Protein AF-A0AAU8PUR0-F1 (afdb_monomer)

Sequence (287 aa):
MAISIKVADEVWIGCALLHYENPHCEDFATEEIVGRVARENIFGTLRPGVRVHVNQHCVANRPANPGNYRMLYETRLGYRRLWRLGDDFHPSREYGKICPEASDIPVKYHFLLEWYRKWATDTGSSSISRGVCLRENIMTLSRHRAAPVEDESGVTEACASELSTVSEAREFEVHARRRMSEFFGVELNPGTYSNIPKKFDMVSPDRSIIGDAKYYTLVRGTQIPPAKFSIISEHVWLLEKTDSKIKFLVFGNDRRVPEEWLARYGHLVTNVQFFFLDPQNGVLKLK

Solvent-accessible surface area (backbone atoms only — not comparable to full-atom values): 17175 Å² total; per-residue (Å²): 130,88,78,79,64,51,61,65,46,46,50,44,50,18,38,49,50,52,41,71,77,35,77,86,53,81,61,39,44,54,66,57,34,48,53,39,33,43,72,65,32,82,83,73,54,75,56,84,63,43,58,54,28,70,72,35,19,24,18,19,65,42,71,46,61,89,41,29,27,28,30,24,29,67,83,50,94,66,27,35,27,66,45,41,76,85,63,75,56,28,77,73,28,81,85,29,57,52,71,75,55,71,86,51,47,63,75,92,55,48,56,54,58,63,49,44,60,52,61,32,66,62,67,76,91,71,90,83,84,88,84,86,88,82,88,85,86,88,87,86,77,86,91,84,86,90,88,84,92,90,84,90,86,91,87,88,79,73,78,69,64,63,62,50,57,57,53,51,39,55,52,44,42,57,50,46,32,50,54,50,15,63,72,70,73,44,72,41,38,70,37,73,48,100,92,46,104,51,76,35,57,23,25,29,94,84,46,43,36,37,30,42,65,45,70,43,66,46,46,96,78,76,37,82,42,67,68,61,54,53,50,51,53,51,50,51,54,56,51,68,74,49,90,40,80,40,27,37,41,37,34,31,92,33,70,63,56,64,52,55,50,40,74,75,48,44,88,76,59,85,71,63,33,34,33,36,54,39,96,86,77,40,82,42,80,76,85

Secondary structure (DSSP, 8-state):
------HHHHHHHHHHHHHHH-TT---EEHHHHHHHHHHH-TTSS--THHHHIIIIITBTTS--SS----SEEEEETTEEEE--TT----GGGTT---S--GGGS-GGGHHHHHHHHHHHH---S-------------------------------STHHHHHHHHHHHHHHHHHHHHHHHHHHTS--EEEEETTEEEEEEEE-TTSSEEEEEEEE--BTTTB--HHHHHHHHHHHHHHHTS--SEEEEEEEE-THHHHHHHHHHTTT-SSEEEEEEETTTEEEE--

Nearest PDB structures (foldseek):
  2yc3-assembly1_A-2  TM=4.729E-01  e=4.793E-01  Arabidopsis thaliana
  4nal-assembly1_A-2  TM=4.456E-01  e=4.229E-01  Arabidopsis thaliana
  2yc5-assembly1_A-2  TM=4.441E-01  e=8.421E-01  Arabidopsis thaliana
  5ejg-assembly1_B  TM=3.504E-01  e=3.555E+00  Listeria monocytogenes
  8ahw-assembly1_A  TM=4.023E-01  e=4.029E+00  Mycobacterium tuberculosis H37Rv

Radius of gyration: 22.47 Å; Cα contacts (8 Å, |Δi|>4): 418; chains: 1; bounding box: 62×38×51 Å

Structure (mmCIF, N/CA/C/O backbone):
data_AF-A0AAU8PUR0-F1
#
_entry.id   AF-A0AAU8PUR0-F1
#
loop_
_atom_site.group_PDB
_atom_site.id
_atom_site.type_symbol
_atom_site.label_atom_id
_atom_site.label_alt_id
_atom_site.label_comp_id
_atom_site.label_asym_id
_atom_site.label_entity_id
_atom_site.label_seq_id
_atom_site.pdbx_PDB_ins_code
_atom_site.Cartn_x
_atom_site.Cartn_y
_atom_site.Cartn_z
_atom_site.occupancy
_atom_site.B_iso_or_equiv
_atom_site.auth_seq_id
_atom_site.auth_comp_id
_atom_site.auth_asym_id
_atom_site.auth_atom_id
_atom_site.pdbx_PDB_model_num
ATOM 1 N N . MET A 1 1 ? 13.180 -19.626 -16.422 1.00 39.94 1 MET A N 1
ATOM 2 C CA . MET A 1 1 ? 12.039 -18.829 -15.921 1.00 39.94 1 MET A CA 1
ATOM 3 C C . MET A 1 1 ? 12.392 -17.363 -16.087 1.00 39.94 1 MET A C 1
ATOM 5 O O . MET A 1 1 ? 13.511 -17.004 -15.744 1.00 39.94 1 MET A O 1
ATOM 9 N N . ALA A 1 2 ? 11.508 -16.543 -16.657 1.00 50.59 2 ALA A N 1
ATOM 10 C CA . ALA A 1 2 ? 11.743 -15.103 -16.741 1.00 50.59 2 ALA A CA 1
ATOM 11 C C . ALA A 1 2 ? 11.631 -14.500 -15.331 1.00 50.59 2 ALA A C 1
ATOM 13 O O . ALA A 1 2 ? 10.602 -14.659 -14.676 1.00 50.59 2 ALA A O 1
ATOM 14 N N . ILE A 1 3 ? 12.702 -13.875 -14.839 1.00 63.91 3 ILE A N 1
ATOM 15 C CA . ILE A 1 3 ? 12.707 -13.190 -13.540 1.00 63.91 3 ILE A CA 1
ATOM 16 C C . ILE A 1 3 ? 11.847 -11.929 -13.682 1.00 63.91 3 ILE A C 1
ATOM 18 O O . ILE A 1 3 ? 12.129 -11.080 -14.524 1.00 63.91 3 ILE A O 1
ATOM 22 N N . SER A 1 4 ? 10.793 -11.808 -12.874 1.00 84.38 4 SER A N 1
ATOM 23 C CA . SER A 1 4 ? 9.943 -10.614 -12.837 1.00 84.38 4 SER A CA 1
ATOM 24 C C . SER A 1 4 ? 10.497 -9.612 -11.824 1.00 84.38 4 SER A C 1
ATOM 26 O O . SER A 1 4 ? 10.183 -9.696 -10.638 1.00 84.38 4 SER A O 1
ATOM 28 N N . ILE A 1 5 ? 11.293 -8.649 -12.290 1.00 91.88 5 ILE A N 1
ATOM 29 C CA . ILE A 1 5 ? 11.884 -7.615 -11.430 1.00 91.88 5 ILE A CA 1
ATOM 30 C C . ILE A 1 5 ? 10.847 -6.569 -10.965 1.00 91.88 5 ILE A C 1
ATOM 32 O O . ILE A 1 5 ? 9.946 -6.157 -11.712 1.00 91.88 5 ILE A O 1
ATOM 36 N N . LYS A 1 6 ? 10.959 -6.125 -9.706 1.00 94.62 6 LYS A N 1
ATOM 37 C CA . LYS A 1 6 ? 10.135 -5.041 -9.141 1.00 94.62 6 LYS A CA 1
ATOM 38 C C . LYS A 1 6 ? 10.759 -3.681 -9.456 1.00 94.62 6 LYS A C 1
ATOM 40 O O . LYS A 1 6 ? 11.974 -3.538 -9.430 1.00 94.62 6 LYS A O 1
ATOM 45 N N . VAL A 1 7 ? 9.922 -2.653 -9.608 1.00 96.25 7 VAL A N 1
ATOM 46 C CA . VAL A 1 7 ? 10.374 -1.268 -9.859 1.00 96.25 7 VAL A CA 1
ATOM 47 C C . VAL A 1 7 ? 11.336 -0.770 -8.775 1.00 96.25 7 VAL A C 1
ATOM 49 O O . VAL A 1 7 ? 12.339 -0.137 -9.080 1.00 96.25 7 VAL A O 1
ATOM 52 N N . ALA A 1 8 ? 11.055 -1.080 -7.506 1.00 97.19 8 ALA A N 1
ATOM 53 C CA . ALA A 1 8 ? 11.924 -0.716 -6.390 1.00 97.19 8 ALA A CA 1
ATOM 54 C C . ALA A 1 8 ? 13.325 -1.340 -6.513 1.00 97.19 8 ALA A C 1
ATOM 56 O O . ALA A 1 8 ? 14.318 -0.677 -6.228 1.00 97.19 8 ALA A O 1
ATOM 57 N N . ASP A 1 9 ? 13.404 -2.588 -6.988 1.00 97.81 9 ASP A N 1
ATOM 58 C CA . ASP A 1 9 ? 14.674 -3.285 -7.180 1.00 97.81 9 ASP A CA 1
ATOM 59 C C . ASP A 1 9 ? 15.439 -2.708 -8.385 1.00 97.81 9 ASP A C 1
ATOM 61 O O . ASP A 1 9 ? 16.652 -2.538 -8.305 1.00 97.81 9 ASP A O 1
ATOM 65 N N . GLU A 1 10 ? 14.740 -2.309 -9.457 1.00 97.44 10 GLU A N 1
ATOM 66 C CA . GLU A 1 10 ? 15.332 -1.561 -10.581 1.00 97.44 10 GLU A CA 1
ATOM 67 C C . GLU A 1 10 ? 15.933 -0.228 -10.111 1.00 97.44 10 GLU A C 1
ATOM 69 O O . GLU A 1 10 ? 17.084 0.078 -10.420 1.00 97.44 10 GLU A O 1
ATOM 74 N N . VAL A 1 11 ? 15.184 0.541 -9.313 1.00 98.38 11 VAL A N 1
ATOM 75 C CA . VAL A 1 11 ? 15.637 1.820 -8.740 1.00 98.38 11 VAL A CA 1
ATOM 76 C C . VAL A 1 11 ? 16.845 1.639 -7.834 1.00 98.38 11 VAL A C 1
ATOM 78 O O . VAL A 1 11 ? 17.805 2.407 -7.927 1.00 98.38 11 VAL A O 1
ATOM 81 N N . TRP A 1 12 ? 16.819 0.616 -6.981 1.00 98.62 12 TRP A N 1
ATOM 82 C CA . TRP A 1 12 ? 17.955 0.294 -6.132 1.00 98.62 12 TRP A CA 1
ATOM 83 C C . TRP A 1 12 ? 19.186 -0.060 -6.972 1.00 98.62 12 TRP A C 1
ATOM 85 O O . TRP A 1 12 ? 20.254 0.487 -6.712 1.00 98.62 12 TRP A O 1
ATOM 95 N N . ILE A 1 13 ? 19.044 -0.890 -8.016 1.00 98.56 13 ILE A N 1
ATOM 96 C CA . ILE A 1 13 ? 20.152 -1.237 -8.924 1.00 98.56 13 ILE A CA 1
ATOM 97 C C . ILE A 1 13 ? 20.698 0.018 -9.607 1.00 98.56 13 ILE A C 1
ATOM 99 O O . ILE A 1 13 ? 21.913 0.206 -9.652 1.00 98.56 13 ILE A O 1
ATOM 103 N N . GLY A 1 14 ? 19.821 0.898 -10.095 1.00 98.12 14 GLY A N 1
ATOM 104 C CA . GLY A 1 14 ? 20.226 2.141 -10.747 1.00 98.12 14 GLY A CA 1
ATOM 105 C C . GLY A 1 14 ? 21.058 3.038 -9.830 1.00 98.12 14 GLY A C 1
ATOM 106 O O . GLY A 1 14 ? 22.144 3.471 -10.208 1.00 98.12 14 GLY A O 1
ATOM 107 N N . CYS A 1 15 ? 20.599 3.265 -8.598 1.00 98.50 15 CYS A N 1
ATOM 108 C CA . CYS A 1 15 ? 21.344 4.067 -7.625 1.00 98.50 15 CYS A CA 1
ATOM 109 C C . CYS A 1 15 ? 22.632 3.367 -7.147 1.00 98.50 15 CYS A C 1
ATOM 111 O O . CYS A 1 15 ? 23.668 4.015 -6.991 1.00 98.50 15 CYS A O 1
ATOM 113 N N . ALA A 1 16 ? 22.604 2.041 -6.980 1.00 98.25 16 ALA A N 1
ATOM 114 C CA . ALA A 1 16 ? 23.779 1.251 -6.621 1.00 98.25 16 ALA A CA 1
ATOM 115 C C . ALA A 1 16 ? 24.885 1.342 -7.672 1.00 98.25 16 ALA A C 1
ATOM 117 O O . ALA A 1 16 ? 26.045 1.532 -7.318 1.00 98.25 16 ALA A O 1
ATOM 118 N N . LEU A 1 17 ? 24.536 1.263 -8.956 1.00 98.12 17 LEU A N 1
ATOM 119 C CA . LEU A 1 17 ? 25.499 1.398 -10.048 1.00 98.12 17 LEU A CA 1
ATOM 120 C C . LEU A 1 17 ? 26.125 2.791 -10.091 1.00 98.12 17 LEU A C 1
ATOM 122 O O . LEU A 1 17 ? 27.332 2.894 -10.288 1.00 98.12 17 LEU A O 1
ATOM 126 N N . LEU A 1 18 ? 25.343 3.846 -9.843 1.00 97.75 18 LEU A N 1
ATOM 127 C CA . LEU A 1 18 ? 25.875 5.209 -9.781 1.00 97.75 18 LEU A CA 1
ATOM 128 C C . LEU A 1 18 ? 26.937 5.355 -8.687 1.00 97.75 18 LEU A C 1
ATOM 130 O O . LEU A 1 18 ? 28.025 5.851 -8.967 1.00 97.75 18 LEU A O 1
ATOM 134 N N . HIS A 1 19 ? 26.674 4.864 -7.473 1.00 97.19 19 HIS A N 1
ATOM 135 C CA . HIS A 1 19 ? 27.681 4.864 -6.406 1.00 97.19 19 HIS A CA 1
ATOM 136 C C . HIS A 1 19 ? 28.867 3.941 -6.702 1.00 97.19 19 HIS A C 1
ATOM 138 O O . HIS A 1 19 ? 29.999 4.277 -6.363 1.00 97.19 19 HIS A O 1
ATOM 144 N N . TYR A 1 20 ? 28.621 2.779 -7.310 1.00 94.69 20 TYR A N 1
ATOM 145 C CA . TYR A 1 20 ? 29.674 1.829 -7.663 1.00 94.69 20 TYR A CA 1
ATOM 146 C C . TYR A 1 20 ? 30.665 2.428 -8.671 1.00 94.69 20 TYR A C 1
ATOM 148 O O . TYR A 1 20 ? 31.873 2.238 -8.542 1.00 94.69 20 TYR A O 1
ATOM 156 N N . GLU A 1 21 ? 30.159 3.162 -9.660 1.00 94.50 21 GLU A N 1
ATOM 157 C CA . GLU A 1 21 ? 30.956 3.807 -10.708 1.00 94.50 21 GLU A CA 1
ATOM 158 C C . GLU A 1 21 ? 31.576 5.134 -10.247 1.00 94.50 21 GLU A C 1
ATOM 160 O O . GLU A 1 21 ? 32.636 5.515 -10.739 1.00 94.50 21 GLU A O 1
ATOM 165 N N . ASN A 1 22 ? 30.953 5.811 -9.277 1.00 93.94 22 ASN A N 1
ATOM 166 C CA . ASN A 1 22 ? 31.370 7.119 -8.775 1.00 93.94 22 ASN A CA 1
ATOM 167 C C . ASN A 1 22 ? 31.548 7.078 -7.244 1.00 93.94 22 ASN A C 1
ATOM 169 O O . ASN A 1 22 ? 30.743 7.653 -6.508 1.00 93.94 22 ASN A O 1
ATOM 173 N N . PRO A 1 23 ? 32.603 6.418 -6.728 1.00 91.06 23 PRO A N 1
ATOM 174 C CA . PRO A 1 23 ? 32.756 6.155 -5.293 1.00 91.06 23 PRO A CA 1
ATOM 175 C C . PRO A 1 23 ? 32.944 7.417 -4.436 1.00 91.06 23 PRO A C 1
ATOM 177 O O . PRO A 1 23 ? 32.725 7.367 -3.228 1.00 91.06 23 PRO A O 1
ATOM 180 N N . HIS A 1 24 ? 33.341 8.540 -5.042 1.00 88.75 24 HIS A N 1
ATOM 181 C CA . HIS A 1 24 ? 33.509 9.830 -4.364 1.00 88.75 24 HIS A CA 1
ATOM 182 C C . HIS A 1 24 ? 32.240 10.694 -4.364 1.00 88.75 24 HIS A C 1
ATOM 184 O O . HIS A 1 24 ? 32.196 11.699 -3.660 1.00 88.75 24 HIS A O 1
ATOM 190 N N . CYS A 1 25 ? 31.220 10.332 -5.146 1.00 91.62 25 CYS A N 1
ATOM 191 C CA . CYS A 1 25 ? 29.956 11.059 -5.171 1.00 91.62 25 CYS A CA 1
ATOM 192 C C . CYS A 1 25 ? 29.085 10.637 -3.984 1.00 91.62 25 CYS A C 1
ATOM 194 O O . CYS A 1 25 ? 28.789 9.454 -3.788 1.00 91.62 25 CYS A O 1
ATOM 196 N N . GLU A 1 26 ? 28.669 11.622 -3.189 1.00 93.62 26 GLU A N 1
ATOM 197 C CA . GLU A 1 26 ? 27.855 11.395 -1.993 1.00 93.62 26 GLU A CA 1
ATOM 198 C C . GLU A 1 26 ? 26.385 11.136 -2.316 1.00 93.62 26 GLU A C 1
ATOM 200 O O . GLU A 1 26 ? 25.754 10.320 -1.646 1.00 93.62 26 GLU A O 1
ATOM 205 N N . ASP A 1 27 ? 25.848 11.818 -3.328 1.00 97.75 27 ASP A N 1
ATOM 206 C CA . ASP A 1 27 ? 24.465 11.732 -3.783 1.00 97.75 27 ASP A CA 1
ATOM 207 C C . ASP A 1 27 ? 24.347 11.970 -5.293 1.00 97.75 27 ASP A C 1
ATOM 209 O O . ASP A 1 27 ? 25.302 12.378 -5.953 1.00 97.75 27 ASP A O 1
ATOM 213 N N . PHE A 1 28 ? 23.166 11.677 -5.835 1.00 98.25 28 PHE A N 1
ATOM 214 C CA . PHE A 1 28 ? 22.833 11.848 -7.245 1.00 98.25 28 PHE A CA 1
ATOM 215 C C . PHE A 1 28 ? 21.470 12.510 -7.388 1.00 98.25 28 PHE A C 1
ATOM 217 O O . PHE A 1 28 ? 20.554 12.265 -6.594 1.00 98.25 28 PHE A O 1
ATOM 224 N N . ALA A 1 29 ? 21.310 13.330 -8.418 1.00 98.25 29 ALA A N 1
ATOM 225 C CA . ALA A 1 29 ? 20.029 13.918 -8.754 1.00 98.25 29 ALA A CA 1
ATOM 226 C C . ALA A 1 29 ? 19.018 12.832 -9.153 1.00 98.25 29 ALA A C 1
ATOM 228 O O . ALA A 1 29 ? 19.354 11.770 -9.682 1.00 98.25 29 ALA A O 1
ATOM 229 N N . THR A 1 30 ? 17.737 13.127 -8.948 1.00 97.69 30 THR A N 1
ATOM 230 C CA . THR A 1 30 ? 16.624 12.242 -9.328 1.00 97.69 30 THR A CA 1
ATOM 231 C C . THR A 1 30 ? 16.711 11.817 -10.796 1.00 97.69 30 THR A C 1
ATOM 233 O O . THR A 1 30 ? 16.521 10.640 -11.100 1.00 97.69 30 THR A O 1
ATOM 236 N N . GLU A 1 31 ? 17.044 12.746 -11.695 1.00 95.81 31 GLU A N 1
ATOM 237 C CA . GLU A 1 31 ? 17.196 12.455 -13.126 1.00 95.81 31 GLU A CA 1
ATOM 238 C C . GLU A 1 31 ? 18.351 11.502 -13.421 1.00 95.81 31 GLU A C 1
ATOM 240 O O . GLU A 1 31 ? 18.229 10.660 -14.303 1.00 95.81 31 GLU A O 1
ATOM 245 N N . GLU A 1 32 ? 19.449 11.574 -12.666 1.00 98.06 32 GLU A N 1
ATOM 246 C CA . GLU A 1 32 ? 20.586 10.670 -12.847 1.00 98.06 32 GLU A CA 1
ATOM 247 C C . GLU A 1 32 ? 20.198 9.239 -12.475 1.00 98.06 32 GLU A C 1
ATOM 249 O O . GLU A 1 32 ? 20.502 8.298 -13.212 1.00 98.06 32 GLU A O 1
ATOM 254 N N . ILE A 1 33 ? 19.460 9.071 -11.372 1.00 98.38 33 ILE A N 1
ATOM 255 C CA . ILE A 1 33 ? 18.967 7.759 -10.936 1.00 98.38 33 ILE A CA 1
ATOM 256 C C . ILE A 1 33 ? 17.959 7.210 -11.952 1.00 98.38 33 ILE A C 1
ATOM 258 O O . ILE A 1 33 ? 18.096 6.066 -12.387 1.00 98.38 33 ILE A O 1
ATOM 262 N N . VAL A 1 34 ? 16.974 8.011 -12.375 1.00 97.62 34 VAL A N 1
ATOM 263 C CA . VAL A 1 34 ? 15.977 7.602 -13.385 1.00 97.62 34 VAL A CA 1
ATOM 264 C C . VAL A 1 34 ? 16.654 7.264 -14.716 1.00 97.62 34 VAL A C 1
ATOM 266 O O . VAL A 1 34 ? 16.370 6.216 -15.297 1.00 97.62 34 VAL A O 1
ATOM 269 N N . GLY A 1 35 ? 17.580 8.107 -15.174 1.00 95.94 35 GLY A N 1
ATOM 270 C CA . GLY A 1 35 ? 18.349 7.895 -16.397 1.00 95.94 35 GLY A CA 1
ATOM 271 C C . GLY A 1 35 ? 19.220 6.645 -16.322 1.00 95.94 35 GLY A C 1
ATOM 272 O O . GLY A 1 35 ? 19.323 5.906 -17.303 1.00 95.94 35 GLY A O 1
ATOM 273 N N . ARG A 1 36 ? 19.786 6.330 -15.148 1.00 97.56 36 ARG A N 1
ATOM 274 C CA . ARG A 1 36 ? 20.514 5.072 -14.968 1.00 97.56 36 ARG A CA 1
ATOM 275 C C . ARG A 1 36 ? 19.593 3.859 -15.057 1.00 97.56 36 ARG A C 1
ATOM 277 O O . ARG A 1 36 ? 19.949 2.903 -15.739 1.00 97.56 36 ARG A O 1
ATOM 284 N N . VAL A 1 37 ? 18.420 3.894 -14.422 1.00 97.44 37 VAL A N 1
ATOM 285 C CA . VAL A 1 37 ? 17.426 2.809 -14.528 1.00 97.44 37 VAL A CA 1
ATOM 286 C C . VAL A 1 37 ? 16.999 2.596 -15.983 1.00 97.44 37 VAL A C 1
ATOM 288 O O . VAL A 1 37 ? 16.958 1.457 -16.444 1.00 97.44 37 VAL A O 1
ATOM 291 N N . ALA A 1 38 ? 16.738 3.683 -16.716 1.00 95.38 38 ALA A N 1
ATOM 292 C CA . ALA A 1 38 ? 16.386 3.632 -18.134 1.00 95.38 38 ALA A CA 1
ATOM 293 C C . ALA A 1 38 ? 17.484 2.963 -18.972 1.00 95.38 38 ALA A C 1
ATOM 295 O O . ALA A 1 38 ? 17.190 2.073 -19.763 1.00 95.38 38 ALA A O 1
ATOM 296 N N . ARG A 1 39 ? 18.750 3.334 -18.743 1.00 93.88 39 ARG A N 1
ATOM 297 C CA . ARG A 1 39 ? 19.912 2.765 -19.441 1.00 93.88 39 ARG A CA 1
ATOM 298 C C . ARG A 1 39 ? 20.104 1.275 -19.169 1.00 93.88 39 ARG A C 1
ATOM 300 O O . ARG A 1 39 ? 20.463 0.535 -20.077 1.00 93.88 39 ARG A O 1
ATOM 307 N N . GLU A 1 40 ? 19.890 0.830 -17.931 1.00 95.06 40 GLU A N 1
ATOM 308 C CA . GLU A 1 40 ? 19.988 -0.598 -17.597 1.00 95.06 40 GLU A CA 1
ATOM 309 C C . GLU A 1 40 ? 18.875 -1.428 -18.238 1.00 95.06 40 GLU A C 1
ATOM 311 O O . GLU A 1 40 ? 19.060 -2.624 -18.473 1.00 95.06 40 GLU A O 1
ATOM 316 N N . ASN A 1 41 ? 17.729 -0.789 -18.493 1.00 94.00 41 ASN A N 1
ATOM 317 C CA . ASN A 1 41 ? 16.576 -1.332 -19.197 1.00 94.00 41 ASN A CA 1
ATOM 318 C C . ASN A 1 41 ? 16.210 -2.768 -18.779 1.00 94.00 41 ASN A C 1
ATOM 320 O O . ASN A 1 41 ? 15.909 -3.625 -19.609 1.00 94.00 41 ASN A O 1
ATOM 324 N N . ILE A 1 42 ? 16.271 -3.058 -17.475 1.00 91.81 42 ILE A N 1
ATOM 325 C CA . ILE A 1 42 ? 16.192 -4.435 -16.962 1.00 91.81 42 ILE A CA 1
ATOM 326 C C . ILE A 1 42 ? 14.826 -5.054 -17.266 1.00 91.81 42 ILE A C 1
ATOM 328 O O . ILE A 1 42 ? 14.736 -6.226 -17.625 1.00 91.81 42 ILE A O 1
ATOM 332 N N . PHE A 1 43 ? 13.765 -4.257 -17.138 1.00 91.56 43 PHE A N 1
ATOM 333 C CA . PHE A 1 43 ? 12.404 -4.657 -17.482 1.00 91.56 43 PHE A CA 1
ATOM 334 C C . PHE A 1 43 ? 12.112 -4.614 -18.997 1.00 91.56 43 PHE A C 1
ATOM 336 O O . PHE A 1 43 ? 11.052 -5.060 -19.429 1.00 91.56 43 PHE A O 1
ATOM 343 N N . GLY A 1 44 ? 13.028 -4.090 -19.816 1.00 90.69 44 GLY A N 1
ATOM 344 C CA . GLY A 1 44 ? 12.866 -3.931 -21.266 1.00 90.69 44 GLY A CA 1
ATOM 345 C C . GLY A 1 44 ? 12.202 -2.619 -21.703 1.00 90.69 44 GLY A C 1
ATOM 346 O O . GLY A 1 44 ? 12.235 -2.292 -22.886 1.00 90.69 44 GLY A O 1
ATOM 347 N N . THR A 1 45 ? 11.653 -1.842 -20.766 1.00 91.75 45 THR A N 1
ATOM 348 C CA . THR A 1 45 ? 11.263 -0.440 -20.973 1.00 91.75 45 THR A CA 1
ATOM 349 C C . THR A 1 45 ? 11.377 0.338 -19.665 1.00 91.75 45 THR A C 1
ATOM 351 O O . THR A 1 45 ? 11.198 -0.233 -18.584 1.00 91.75 45 THR A O 1
ATOM 354 N N . LEU A 1 46 ? 11.574 1.658 -19.741 1.00 93.00 46 LEU A N 1
ATOM 355 C CA . LEU A 1 46 ? 11.439 2.521 -18.570 1.00 93.00 46 LEU A CA 1
ATOM 356 C C . LEU A 1 46 ? 9.983 2.510 -18.089 1.00 93.00 46 LEU A C 1
ATOM 358 O O . LEU A 1 46 ? 9.062 2.884 -18.816 1.00 93.00 46 LEU A O 1
ATOM 362 N N . ARG A 1 47 ? 9.768 2.065 -16.851 1.00 91.06 47 ARG A N 1
ATOM 363 C CA . ARG A 1 47 ? 8.425 1.955 -16.274 1.00 91.06 47 ARG A CA 1
ATOM 364 C C . ARG A 1 47 ? 7.993 3.307 -15.693 1.00 91.06 47 ARG A C 1
ATOM 366 O O . ARG A 1 47 ? 8.792 3.921 -14.984 1.00 91.06 47 ARG A O 1
ATOM 373 N N . PRO A 1 48 ? 6.726 3.732 -15.868 1.00 86.75 48 PRO A N 1
ATOM 374 C CA . PRO A 1 48 ? 6.222 4.994 -15.308 1.00 86.75 48 PRO A CA 1
ATOM 375 C C . PRO A 1 48 ? 6.474 5.134 -13.797 1.00 86.75 48 PRO A C 1
ATOM 377 O O . PRO A 1 48 ? 6.846 6.199 -13.308 1.00 86.75 48 PRO A O 1
ATOM 380 N N . GLY A 1 49 ? 6.383 4.016 -13.067 1.00 90.75 49 GLY A N 1
ATOM 381 C CA . GLY A 1 49 ? 6.583 3.966 -11.622 1.00 90.75 49 GLY A CA 1
ATOM 382 C C . GLY A 1 49 ? 8.014 4.243 -11.134 1.00 90.75 49 GLY A C 1
ATOM 383 O O . GLY A 1 49 ? 8.209 4.424 -9.933 1.00 90.75 49 GLY A O 1
ATOM 384 N N . VAL A 1 50 ? 9.034 4.270 -12.001 1.00 96.62 50 VAL A N 1
ATOM 385 C CA . VAL A 1 50 ? 10.440 4.448 -11.579 1.00 96.62 50 VAL A CA 1
ATOM 386 C C . VAL A 1 50 ? 10.630 5.787 -10.871 1.00 96.62 50 VAL A C 1
ATOM 388 O O . VAL A 1 50 ? 11.179 5.839 -9.771 1.00 96.62 50 VAL A O 1
ATOM 391 N N . ARG A 1 51 ? 10.103 6.871 -11.444 1.00 96.50 51 ARG A N 1
ATOM 392 C CA . ARG A 1 51 ? 10.270 8.223 -10.895 1.00 96.50 51 ARG A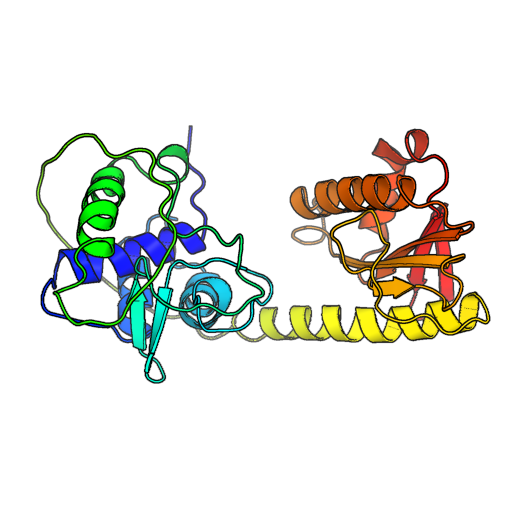 CA 1
ATOM 393 C C . ARG A 1 51 ? 9.633 8.379 -9.516 1.00 96.50 51 ARG A C 1
ATOM 395 O O . ARG A 1 51 ? 10.250 8.945 -8.618 1.00 96.50 51 ARG A O 1
ATOM 402 N N . VAL A 1 52 ? 8.429 7.842 -9.314 1.00 95.25 52 VAL A N 1
ATOM 403 C CA . VAL A 1 52 ? 7.769 7.885 -7.997 1.00 95.25 52 VAL A CA 1
ATOM 404 C C . VAL A 1 52 ? 8.487 7.006 -6.969 1.00 95.25 52 VAL A C 1
ATOM 406 O O . VAL A 1 52 ? 8.533 7.355 -5.790 1.00 95.25 52 VAL A O 1
ATOM 409 N N . HIS A 1 53 ? 9.145 5.922 -7.389 1.00 97.62 53 HIS A N 1
ATOM 410 C CA . HIS A 1 53 ? 10.005 5.152 -6.492 1.00 97.62 53 HIS A CA 1
ATOM 411 C C . HIS A 1 53 ? 11.235 5.955 -6.060 1.00 97.62 53 HIS A C 1
ATOM 413 O O . HIS A 1 53 ? 11.495 6.036 -4.859 1.00 97.62 53 HIS A O 1
ATOM 419 N N . VAL A 1 54 ? 11.915 6.629 -6.993 1.00 98.06 54 VAL A N 1
ATOM 420 C CA . VAL A 1 54 ? 13.055 7.512 -6.684 1.00 98.06 54 VAL A CA 1
ATOM 421 C C . VAL A 1 54 ? 12.644 8.678 -5.777 1.00 98.06 54 VAL A C 1
ATOM 423 O O . VAL A 1 54 ? 13.389 9.055 -4.876 1.00 98.06 54 VAL A O 1
ATOM 426 N N . ASN A 1 55 ? 11.454 9.246 -5.980 1.00 95.50 55 ASN A N 1
ATOM 427 C CA . ASN A 1 55 ? 11.002 10.424 -5.238 1.00 95.50 55 ASN A CA 1
ATOM 428 C C . ASN A 1 55 ? 10.322 10.118 -3.904 1.00 95.50 55 ASN A C 1
ATOM 430 O O . ASN A 1 55 ? 10.378 10.955 -3.003 1.00 95.50 55 ASN A O 1
ATOM 434 N N . GLN A 1 56 ? 9.664 8.965 -3.787 1.00 94.94 56 GLN A N 1
ATOM 435 C CA . GLN A 1 56 ? 8.769 8.675 -2.674 1.00 94.94 56 GLN A CA 1
ATOM 436 C C . GLN A 1 56 ? 8.907 7.245 -2.160 1.00 94.94 56 GLN A C 1
ATOM 438 O O . GLN A 1 56 ? 9.249 7.054 -0.995 1.00 94.94 56 GLN A O 1
ATOM 443 N N . HIS A 1 57 ? 8.617 6.223 -2.970 1.00 95.44 57 HIS A N 1
ATOM 444 C CA . HIS A 1 57 ? 8.424 4.872 -2.422 1.00 95.44 57 HIS A CA 1
ATOM 445 C C . HIS A 1 57 ? 9.703 4.261 -1.854 1.00 95.44 57 HIS A C 1
ATOM 447 O O . HIS A 1 57 ? 9.606 3.515 -0.884 1.00 95.44 57 HIS A O 1
ATOM 453 N N . CYS A 1 58 ? 10.873 4.604 -2.399 1.00 97.88 58 CYS A N 1
ATOM 454 C CA . CYS A 1 58 ? 12.172 4.110 -1.940 1.00 97.88 58 CYS A CA 1
ATOM 455 C C . CYS A 1 58 ? 12.843 4.970 -0.866 1.00 97.88 58 CYS A C 1
ATOM 457 O O . CYS A 1 58 ? 13.815 4.507 -0.275 1.00 97.88 58 CYS A O 1
ATOM 459 N N . VAL A 1 59 ? 12.348 6.183 -0.608 1.00 97.94 59 VAL A N 1
ATOM 460 C CA . VAL A 1 59 ? 13.067 7.214 0.157 1.00 97.94 59 VAL A CA 1
ATOM 461 C C . VAL A 1 59 ? 12.801 7.099 1.659 1.00 97.94 59 VAL A C 1
ATOM 463 O O . VAL A 1 59 ? 11.730 7.472 2.135 1.00 97.94 59 VAL A O 1
ATOM 466 N N . ALA A 1 60 ? 13.784 6.610 2.409 1.00 97.44 60 ALA A N 1
ATOM 467 C CA . ALA A 1 60 ? 13.684 6.226 3.814 1.00 97.44 60 ALA A CA 1
ATOM 468 C C . ALA A 1 60 ? 13.258 7.364 4.758 1.00 97.44 60 ALA A C 1
ATOM 470 O O . ALA A 1 60 ? 12.451 7.149 5.659 1.00 97.44 60 ALA A O 1
ATOM 471 N N . ASN A 1 61 ? 13.740 8.586 4.547 1.00 97.06 61 ASN A N 1
ATOM 472 C CA . ASN A 1 61 ? 13.432 9.748 5.387 1.00 97.06 61 ASN A CA 1
ATOM 473 C C . ASN A 1 61 ? 12.154 10.505 4.973 1.00 97.06 61 ASN A C 1
ATOM 475 O O . ASN A 1 61 ? 11.865 11.579 5.492 1.00 97.06 61 ASN A O 1
ATOM 479 N N . ARG A 1 62 ? 11.339 9.936 4.076 1.00 94.56 62 ARG A N 1
ATOM 480 C CA . ARG A 1 62 ? 10.002 10.450 3.727 1.00 94.56 62 ARG A CA 1
ATOM 481 C C . ARG A 1 62 ? 8.902 9.551 4.288 1.00 94.56 62 ARG A C 1
ATOM 483 O O . ARG A 1 62 ? 9.131 8.356 4.432 1.00 94.56 62 ARG A O 1
ATOM 490 N N . PRO A 1 63 ? 7.674 10.034 4.528 1.00 91.38 63 PRO A N 1
ATOM 491 C CA . PRO A 1 63 ? 6.568 9.152 4.900 1.00 91.38 63 PRO A CA 1
ATOM 492 C C . PRO A 1 63 ? 6.279 8.117 3.799 1.00 91.38 63 PRO A C 1
ATOM 494 O O . PRO A 1 63 ? 6.316 8.436 2.613 1.00 91.38 63 PRO A O 1
ATOM 497 N N . ALA A 1 64 ? 6.004 6.864 4.163 1.00 87.88 64 ALA A N 1
ATOM 498 C CA . ALA A 1 64 ? 5.549 5.845 3.214 1.00 87.88 64 ALA A CA 1
ATOM 499 C C . ALA A 1 64 ? 4.247 6.269 2.506 1.00 87.88 64 ALA A C 1
ATOM 501 O O . ALA A 1 64 ? 3.355 6.829 3.142 1.00 87.88 64 ALA A O 1
ATOM 502 N N . ASN A 1 65 ? 4.138 6.001 1.200 1.00 79.12 65 ASN A N 1
ATOM 503 C CA . ASN A 1 65 ? 2.911 6.225 0.423 1.00 79.12 65 ASN A CA 1
ATOM 504 C C . ASN A 1 65 ? 3.006 5.590 -0.975 1.00 79.12 65 ASN A C 1
ATOM 506 O O . ASN A 1 65 ? 3.732 6.164 -1.775 1.00 79.12 65 ASN A O 1
ATOM 510 N N . PRO A 1 66 ? 2.303 4.485 -1.299 1.00 79.00 66 PRO A N 1
ATOM 511 C CA . PRO A 1 66 ? 2.004 3.392 -0.379 1.00 79.00 66 PRO A CA 1
ATOM 512 C C . PRO A 1 66 ? 3.255 2.536 -0.107 1.00 79.00 66 PRO A C 1
ATOM 514 O O . PRO A 1 66 ? 3.300 1.815 0.883 1.00 79.00 66 PRO A O 1
ATOM 517 N N . GLY A 1 67 ? 4.285 2.617 -0.963 1.00 78.06 67 GLY A N 1
ATOM 518 C CA . GLY A 1 67 ? 5.535 1.880 -0.784 1.00 78.06 67 GLY A CA 1
ATOM 519 C C . GLY A 1 67 ? 6.297 2.326 0.466 1.00 78.06 67 GLY A C 1
ATOM 520 O O . GLY A 1 67 ? 6.427 3.526 0.726 1.00 78.06 67 GLY A O 1
ATOM 521 N N . ASN A 1 68 ? 6.803 1.349 1.220 1.00 90.75 68 ASN A N 1
ATOM 522 C CA . ASN A 1 68 ? 7.457 1.536 2.518 1.00 90.75 68 ASN A CA 1
ATOM 523 C C . ASN A 1 68 ? 8.968 1.242 2.494 1.00 90.75 68 ASN A C 1
ATOM 525 O O . ASN A 1 68 ? 9.576 1.139 3.554 1.00 90.75 68 ASN A O 1
ATOM 529 N N . TYR A 1 69 ? 9.580 1.094 1.315 1.00 96.50 69 TYR A N 1
ATOM 530 C CA . TYR A 1 69 ? 10.989 0.723 1.158 1.00 96.50 69 TYR A CA 1
ATOM 531 C C . TYR A 1 69 ? 11.946 1.731 1.814 1.00 96.50 69 TYR A C 1
ATOM 533 O O . TYR A 1 69 ? 11.648 2.921 1.916 1.00 96.50 69 TYR A O 1
ATOM 541 N N . ARG A 1 70 ? 13.130 1.256 2.197 1.00 96.94 70 ARG A N 1
ATOM 542 C CA . ARG A 1 70 ? 14.237 2.058 2.745 1.00 96.94 70 ARG A CA 1
ATOM 543 C C . ARG A 1 70 ? 15.490 1.865 1.895 1.00 96.94 70 ARG A C 1
ATOM 545 O O . ARG A 1 70 ? 16.529 1.438 2.374 1.00 96.94 70 ARG A O 1
ATOM 552 N N . MET A 1 71 ? 15.340 2.072 0.594 1.00 98.12 71 MET A N 1
ATOM 553 C CA . MET A 1 71 ? 16.385 1.790 -0.393 1.00 98.12 71 MET A CA 1
ATOM 554 C C . MET A 1 71 ? 17.223 3.030 -0.712 1.00 98.12 71 MET A C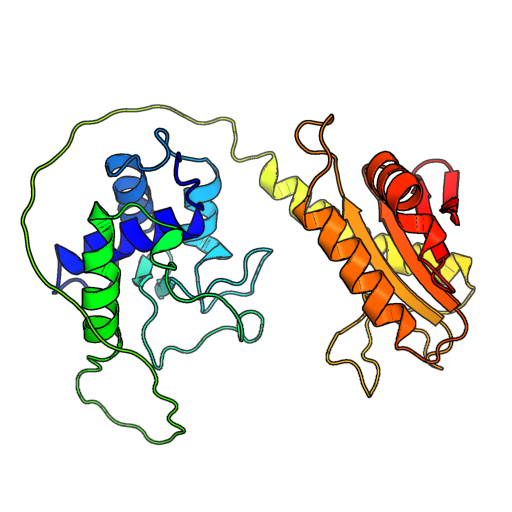 1
ATOM 556 O O . MET A 1 71 ? 18.417 2.921 -0.971 1.00 98.12 71 MET A O 1
ATOM 560 N N . LEU A 1 72 ? 16.596 4.205 -0.679 1.00 98.44 72 LEU A N 1
ATOM 561 C CA . LEU A 1 72 ? 17.210 5.501 -0.933 1.00 98.44 72 LEU A CA 1
ATOM 562 C C . LEU A 1 72 ? 17.093 6.393 0.301 1.00 98.44 72 LEU A C 1
ATOM 564 O O . LEU A 1 72 ? 16.204 6.206 1.129 1.00 98.44 72 LEU A O 1
ATOM 568 N N . TYR A 1 73 ? 17.935 7.411 0.373 1.00 98.19 73 TYR A N 1
ATOM 569 C CA . TYR A 1 73 ? 17.901 8.457 1.384 1.00 98.19 73 TYR A CA 1
ATOM 570 C C . TYR A 1 73 ? 18.012 9.822 0.696 1.00 98.19 73 TYR A C 1
ATOM 572 O O . TYR A 1 73 ? 18.907 10.018 -0.130 1.00 98.19 73 TYR A O 1
ATOM 580 N N . GLU A 1 74 ? 17.097 10.753 0.983 1.00 97.69 74 GLU A N 1
ATOM 581 C CA . GLU A 1 74 ? 17.160 12.117 0.442 1.00 97.69 74 GLU A CA 1
ATOM 582 C C . GLU A 1 74 ? 18.117 12.963 1.284 1.00 97.69 74 GLU A C 1
ATOM 584 O O . GLU A 1 74 ? 17.828 13.286 2.432 1.00 97.69 74 GLU A O 1
ATOM 589 N N . THR A 1 75 ? 19.261 13.319 0.710 1.00 96.38 75 THR A N 1
ATOM 590 C CA . THR A 1 75 ? 20.303 14.145 1.346 1.00 96.38 75 THR A CA 1
ATOM 591 C C . THR A 1 75 ? 19.978 15.633 1.268 1.00 96.38 75 THR A C 1
ATOM 593 O O . THR A 1 75 ? 20.230 16.383 2.207 1.00 96.38 75 THR A O 1
ATOM 596 N N . ARG A 1 76 ? 19.396 16.060 0.144 1.00 95.19 76 ARG A N 1
ATOM 597 C CA . ARG A 1 76 ? 18.909 17.417 -0.134 1.0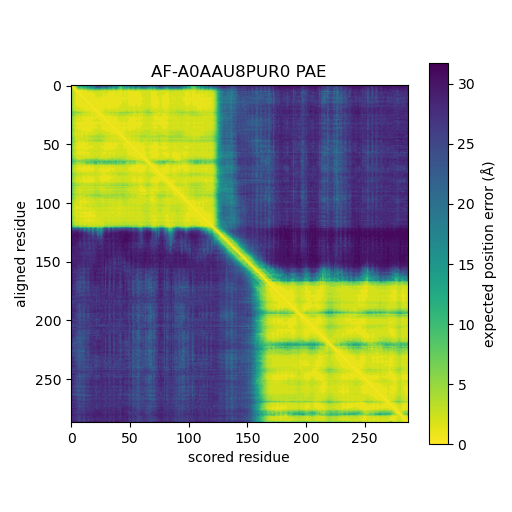0 95.19 76 ARG A CA 1
ATOM 598 C C . ARG A 1 76 ? 17.822 17.359 -1.203 1.00 95.19 76 ARG A C 1
ATOM 600 O O . ARG A 1 76 ? 17.685 16.357 -1.903 1.00 95.19 76 ARG A O 1
ATOM 607 N N . LEU A 1 77 ? 17.052 18.437 -1.347 1.00 92.88 77 LEU A N 1
ATOM 608 C CA . LEU A 1 77 ? 15.925 18.495 -2.280 1.00 92.88 77 LEU A CA 1
ATOM 609 C C . LEU A 1 77 ? 16.337 18.049 -3.694 1.00 92.88 77 LEU A C 1
ATOM 611 O O . LEU A 1 77 ? 17.200 18.660 -4.316 1.00 92.88 77 LEU A O 1
ATOM 615 N N . GLY A 1 78 ? 15.707 16.983 -4.191 1.00 93.62 78 GLY A N 1
ATOM 616 C CA . GLY A 1 78 ? 15.946 16.448 -5.538 1.00 93.62 78 GLY A CA 1
ATOM 617 C C . GLY A 1 78 ? 17.150 15.508 -5.682 1.00 93.62 78 GLY A C 1
ATOM 618 O O . GLY A 1 78 ? 17.268 14.868 -6.728 1.00 93.62 78 GLY A O 1
ATOM 619 N N . TYR A 1 79 ? 17.971 15.339 -4.641 1.00 98.19 79 TYR A N 1
ATOM 620 C CA . TYR A 1 79 ? 19.117 14.427 -4.623 1.00 98.19 79 TYR A CA 1
ATOM 621 C C . TYR A 1 79 ? 18.873 13.252 -3.683 1.00 98.19 79 TYR A C 1
ATOM 623 O O . TYR A 1 79 ? 18.218 13.392 -2.649 1.00 98.19 79 TYR A O 1
ATOM 631 N N . ARG A 1 80 ? 19.341 12.066 -4.060 1.00 98.31 80 ARG A N 1
ATOM 632 C CA . ARG A 1 80 ? 19.295 10.874 -3.215 1.00 98.31 80 ARG A CA 1
ATOM 633 C C . ARG A 1 80 ? 20.596 10.101 -3.313 1.00 98.31 80 ARG A C 1
ATOM 635 O O . ARG A 1 80 ? 21.282 10.129 -4.329 1.00 98.31 80 ARG A O 1
ATOM 642 N N . ARG A 1 81 ? 20.859 9.330 -2.272 1.00 98.06 81 ARG A N 1
ATOM 643 C CA . ARG A 1 81 ? 21.861 8.268 -2.263 1.00 98.06 81 ARG A CA 1
ATOM 644 C C . ARG A 1 81 ? 21.227 6.954 -1.848 1.00 98.06 81 ARG A C 1
ATOM 646 O O . ARG A 1 81 ? 20.085 6.944 -1.381 1.00 98.06 81 ARG A O 1
ATOM 653 N N . LEU A 1 82 ? 21.963 5.857 -1.968 1.00 97.94 82 LEU A N 1
ATOM 654 C CA . LEU A 1 82 ? 21.557 4.615 -1.317 1.00 97.94 82 LEU A CA 1
ATOM 655 C C . LEU A 1 82 ? 21.485 4.810 0.203 1.00 97.94 82 LEU A C 1
ATOM 657 O O . LEU A 1 82 ? 22.324 5.494 0.801 1.00 97.94 82 LEU A O 1
ATOM 661 N N . TRP A 1 83 ? 20.476 4.199 0.818 1.00 96.69 83 TRP A N 1
ATOM 662 C CA . TRP A 1 83 ? 20.352 4.153 2.272 1.00 96.69 83 TRP A CA 1
ATOM 663 C C . TRP A 1 83 ? 21.557 3.425 2.887 1.00 96.69 83 TRP A C 1
ATOM 665 O O . TRP A 1 83 ? 22.070 2.465 2.311 1.00 96.69 83 TRP A O 1
ATOM 675 N N . ARG A 1 84 ? 22.035 3.892 4.041 1.00 93.44 84 ARG A N 1
ATOM 676 C CA . ARG A 1 84 ? 23.154 3.305 4.789 1.00 93.44 84 ARG A CA 1
ATOM 677 C C . ARG A 1 84 ? 22.709 2.876 6.175 1.00 93.44 84 ARG A C 1
ATOM 679 O O . ARG A 1 84 ? 21.770 3.426 6.747 1.00 93.44 84 ARG A O 1
ATOM 686 N N . LEU A 1 85 ? 23.431 1.913 6.743 1.00 87.31 85 LEU A N 1
ATOM 687 C CA . LEU A 1 85 ? 23.183 1.501 8.115 1.00 87.31 85 LEU A CA 1
ATOM 688 C C . LEU A 1 85 ? 23.527 2.661 9.058 1.00 87.31 85 LEU A C 1
ATOM 690 O O . LEU A 1 85 ? 24.661 3.128 9.078 1.00 87.31 85 LEU A O 1
ATOM 694 N N . GLY A 1 86 ? 22.542 3.110 9.833 1.00 87.44 86 GLY A N 1
ATOM 695 C CA . GLY A 1 86 ? 22.673 4.258 10.735 1.00 87.44 86 GLY A CA 1
ATOM 696 C C . GLY A 1 86 ? 21.989 5.530 10.236 1.00 87.44 86 GLY A C 1
ATOM 697 O O . GLY A 1 86 ? 21.804 6.442 11.036 1.00 87.44 86 GLY A O 1
ATOM 698 N N . ASP A 1 87 ? 21.552 5.573 8.974 1.00 93.12 87 ASP A N 1
ATOM 699 C CA . ASP A 1 87 ? 20.653 6.629 8.510 1.00 93.12 87 ASP A CA 1
ATOM 700 C C . ASP A 1 87 ? 19.330 6.572 9.281 1.00 93.12 87 ASP A C 1
ATOM 702 O O . ASP A 1 87 ? 18.764 5.492 9.508 1.00 93.12 87 ASP A O 1
ATOM 706 N N . ASP A 1 88 ? 18.801 7.740 9.630 1.00 94.44 88 ASP A N 1
ATOM 707 C CA . ASP A 1 88 ? 17.444 7.858 10.133 1.00 94.44 88 ASP A CA 1
ATOM 708 C C . ASP A 1 88 ? 16.424 7.521 9.036 1.00 94.44 88 ASP A C 1
ATOM 710 O O . ASP A 1 88 ? 16.695 7.454 7.832 1.00 94.44 88 ASP A O 1
ATOM 714 N N . PHE A 1 89 ? 15.207 7.225 9.468 1.00 96.00 89 PHE A N 1
ATOM 715 C CA . PHE A 1 89 ? 14.111 6.916 8.570 1.00 96.00 89 PHE A CA 1
ATOM 716 C C . PHE A 1 89 ? 12.792 7.306 9.221 1.00 96.00 89 PHE A C 1
ATOM 718 O O . PHE A 1 89 ? 12.654 7.359 10.443 1.00 96.00 89 PHE A O 1
ATOM 725 N N . HIS A 1 90 ? 11.789 7.557 8.389 1.00 95.12 90 HIS A N 1
ATOM 726 C CA . HIS A 1 90 ? 10.459 7.868 8.875 1.00 95.12 90 HIS A CA 1
ATOM 727 C C . HIS A 1 90 ? 9.825 6.622 9.528 1.00 95.12 90 HIS A C 1
ATOM 729 O O . HIS A 1 90 ? 9.838 5.559 8.900 1.00 95.12 90 HIS A O 1
ATOM 735 N N . PRO A 1 91 ? 9.185 6.718 10.713 1.00 93.69 91 PRO A N 1
ATOM 736 C CA . PRO A 1 91 ? 8.645 5.559 11.440 1.00 93.69 91 PRO A CA 1
ATOM 737 C C . PRO A 1 91 ? 7.717 4.654 10.620 1.00 93.69 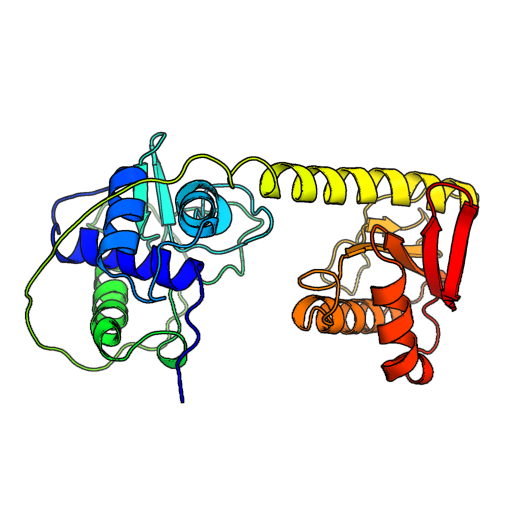91 PRO A C 1
ATOM 739 O O . PRO A 1 91 ? 7.733 3.438 10.771 1.00 93.69 91 PRO A O 1
ATOM 742 N N . SER A 1 92 ? 6.969 5.211 9.660 1.00 91.69 92 SER A N 1
ATOM 743 C CA . SER A 1 92 ? 6.133 4.413 8.743 1.00 91.69 92 SER A CA 1
ATOM 744 C C . SER A 1 92 ? 6.904 3.484 7.785 1.00 91.69 92 SER A C 1
ATOM 746 O O . SER A 1 92 ? 6.288 2.827 6.946 1.00 91.69 92 SER A O 1
ATOM 748 N N . ARG A 1 93 ? 8.236 3.404 7.900 1.00 90.56 93 ARG A N 1
ATOM 749 C CA . ARG A 1 93 ? 9.124 2.538 7.111 1.00 90.56 93 ARG A CA 1
ATOM 750 C C . ARG A 1 93 ? 9.935 1.546 7.938 1.00 90.56 93 ARG A C 1
ATOM 752 O O . ARG A 1 93 ? 10.846 0.929 7.395 1.00 90.56 93 ARG A O 1
ATOM 759 N N . GLU A 1 94 ? 9.623 1.368 9.220 1.00 84.75 94 GLU A N 1
ATOM 760 C CA . GLU A 1 94 ? 10.386 0.528 10.160 1.00 84.75 94 GLU A CA 1
ATOM 761 C C . GLU A 1 94 ? 10.702 -0.889 9.642 1.00 84.75 94 GLU A C 1
ATOM 763 O O . GLU A 1 94 ? 11.791 -1.413 9.885 1.00 84.75 94 GLU A O 1
ATOM 768 N N . TYR A 1 95 ? 9.814 -1.461 8.824 1.00 83.94 95 TYR A N 1
ATOM 769 C CA . TYR A 1 95 ? 9.966 -2.795 8.223 1.00 83.94 95 TYR A CA 1
ATOM 770 C C . TYR A 1 95 ? 10.176 -2.771 6.701 1.00 83.94 95 TYR A C 1
ATOM 772 O O . TYR A 1 95 ? 10.027 -3.782 6.018 1.00 83.94 95 TYR A O 1
ATOM 780 N N . GLY A 1 96 ? 10.520 -1.610 6.147 1.00 88.19 96 GLY A N 1
ATOM 781 C CA . GLY A 1 96 ? 10.796 -1.439 4.729 1.00 88.19 96 GLY A CA 1
ATOM 782 C C . GLY A 1 96 ? 12.035 -2.203 4.279 1.00 88.19 96 GLY A C 1
ATOM 783 O O . GLY A 1 96 ? 13.091 -2.089 4.912 1.00 88.19 96 GLY A O 1
ATOM 784 N N . LYS A 1 97 ? 11.922 -2.919 3.154 1.00 92.62 97 LYS A N 1
ATOM 785 C CA . LYS A 1 97 ? 13.046 -3.580 2.465 1.00 92.62 97 LYS A CA 1
ATOM 786 C C . LYS A 1 97 ? 14.117 -2.542 2.094 1.00 92.62 97 LYS A C 1
ATOM 788 O O . LYS A 1 97 ? 13.783 -1.488 1.547 1.00 92.62 97 LYS A O 1
ATOM 793 N N . ILE A 1 98 ? 15.379 -2.851 2.405 1.00 94.56 98 ILE A N 1
ATOM 794 C CA . ILE A 1 98 ? 16.543 -1.953 2.241 1.00 94.56 98 ILE A CA 1
ATOM 795 C C . ILE A 1 98 ? 17.362 -2.236 0.973 1.00 94.56 98 ILE A C 1
ATOM 797 O O . ILE A 1 98 ? 17.972 -1.332 0.412 1.00 94.56 98 ILE A O 1
ATOM 801 N N . CYS A 1 99 ? 17.362 -3.480 0.494 1.00 95.31 99 CYS A N 1
ATOM 802 C CA . CYS A 1 99 ? 18.013 -3.896 -0.746 1.00 95.31 99 CYS A CA 1
ATOM 803 C C . CYS A 1 99 ? 17.282 -5.107 -1.360 1.00 95.31 99 CYS A C 1
ATOM 805 O O . CYS A 1 99 ? 16.491 -5.746 -0.661 1.00 95.31 99 CYS A O 1
ATOM 807 N N . PRO A 1 100 ? 17.485 -5.406 -2.657 1.00 95.12 100 PRO A N 1
ATOM 808 C CA . PRO A 1 100 ? 16.902 -6.558 -3.335 1.00 95.12 100 PRO A CA 1
ATOM 809 C C . PRO A 1 100 ? 17.331 -7.907 -2.753 1.00 95.12 100 PRO A C 1
ATOM 811 O O . PRO A 1 100 ? 18.450 -8.055 -2.272 1.00 95.12 100 PRO A O 1
ATOM 814 N N . GLU A 1 101 ? 16.463 -8.911 -2.890 1.00 91.50 101 GLU A N 1
ATOM 815 C CA . GLU A 1 101 ? 16.861 -10.308 -2.716 1.00 91.50 101 GLU A CA 1
ATOM 816 C C . GLU A 1 101 ? 17.550 -10.786 -3.994 1.00 91.50 101 GLU A C 1
ATOM 818 O O . GLU A 1 101 ? 17.155 -10.394 -5.095 1.00 91.50 101 GLU A O 1
ATOM 823 N N . ALA A 1 102 ? 18.542 -11.669 -3.878 1.00 89.75 102 ALA A N 1
ATOM 824 C CA . ALA A 1 102 ? 19.262 -12.185 -5.045 1.00 89.75 102 ALA A CA 1
ATOM 825 C C . ALA A 1 102 ? 18.316 -12.867 -6.054 1.00 89.75 102 ALA A C 1
ATOM 827 O O . ALA A 1 102 ? 18.482 -12.723 -7.262 1.00 89.75 102 ALA A O 1
ATOM 828 N N . SER A 1 103 ? 17.276 -13.556 -5.580 1.00 90.69 103 SER A N 1
ATOM 829 C CA . SER A 1 103 ? 16.273 -14.195 -6.442 1.00 90.69 103 SER A CA 1
ATOM 830 C C . SER A 1 103 ? 15.368 -13.210 -7.195 1.00 90.69 103 SER A C 1
ATOM 832 O O . SER A 1 103 ? 14.771 -13.597 -8.197 1.00 90.69 103 SER A O 1
ATOM 834 N N . ASP A 1 104 ? 15.255 -11.962 -6.728 1.00 89.81 104 ASP A N 1
ATOM 835 C CA . ASP A 1 104 ? 14.378 -10.934 -7.310 1.00 89.81 104 ASP A CA 1
ATOM 836 C C . ASP A 1 104 ? 15.053 -10.169 -8.468 1.00 89.81 104 ASP A C 1
ATOM 838 O O . ASP A 1 104 ? 14.384 -9.426 -9.192 1.00 89.81 104 ASP A O 1
ATOM 842 N N . ILE A 1 105 ? 16.370 -10.329 -8.656 1.00 94.25 105 ILE A N 1
ATOM 843 C CA . ILE A 1 105 ? 17.161 -9.558 -9.625 1.00 94.25 105 ILE A CA 1
ATOM 844 C C . ILE A 1 105 ? 18.016 -10.459 -10.530 1.00 94.25 105 ILE A C 1
ATOM 846 O O . ILE A 1 105 ? 18.430 -11.547 -10.121 1.00 94.25 105 ILE A O 1
ATOM 850 N N . PRO A 1 106 ? 18.336 -10.020 -11.762 1.00 92.12 106 PRO A N 1
ATOM 851 C CA . PRO A 1 106 ? 19.232 -10.760 -12.643 1.00 92.12 106 PRO A CA 1
ATOM 852 C C . PRO A 1 106 ? 20.597 -11.037 -12.006 1.00 92.12 106 PRO A C 1
ATOM 854 O O . PRO A 1 106 ? 21.198 -10.151 -11.398 1.00 92.12 106 PRO A O 1
ATOM 857 N N . VAL A 1 107 ? 21.128 -12.239 -12.252 1.00 89.44 107 VAL A N 1
ATOM 858 C CA . VAL A 1 107 ? 22.424 -12.707 -11.721 1.00 89.44 107 VAL A CA 1
ATOM 859 C C . VAL A 1 107 ? 23.561 -11.717 -11.994 1.00 89.44 107 VAL A C 1
ATOM 861 O O . VAL A 1 107 ? 24.416 -11.511 -11.137 1.00 89.44 107 VAL A O 1
ATOM 864 N N . LYS A 1 108 ? 23.531 -11.015 -13.139 1.00 94.06 108 LYS A N 1
ATOM 865 C CA . LYS A 1 108 ? 24.532 -9.992 -13.490 1.00 94.06 108 LYS A CA 1
ATOM 866 C C . LYS A 1 108 ? 24.640 -8.835 -12.490 1.00 94.06 108 LYS A C 1
ATOM 868 O O . LYS A 1 108 ? 25.657 -8.160 -12.499 1.00 94.06 108 LYS A O 1
ATOM 873 N N . TYR A 1 109 ? 23.643 -8.611 -11.633 1.00 96.00 109 TYR A N 1
ATOM 874 C CA . TYR A 1 109 ? 23.647 -7.550 -10.619 1.00 96.00 109 TYR A CA 1
ATOM 875 C C . TYR A 1 109 ? 23.911 -8.059 -9.199 1.00 96.00 109 TYR A C 1
ATOM 877 O O . TYR A 1 109 ? 23.987 -7.255 -8.274 1.00 96.00 109 TYR A O 1
ATOM 885 N N . HIS A 1 110 ? 24.086 -9.369 -8.991 1.00 94.81 110 HIS A N 1
ATOM 886 C CA . HIS A 1 110 ? 24.301 -9.930 -7.647 1.00 94.81 110 HIS A CA 1
ATOM 887 C C . HIS A 1 110 ? 25.553 -9.366 -6.969 1.00 94.81 110 HIS A C 1
ATOM 889 O O . HIS A 1 110 ? 25.566 -9.192 -5.752 1.00 94.81 110 HIS A O 1
ATOM 895 N N . PHE A 1 111 ? 26.570 -8.982 -7.749 1.00 94.25 111 PHE A N 1
ATOM 896 C CA . PHE A 1 111 ? 27.775 -8.338 -7.222 1.00 94.25 111 PHE A CA 1
ATOM 897 C C . PHE A 1 111 ? 27.479 -7.021 -6.480 1.00 94.25 111 PHE A C 1
ATOM 899 O O . PHE A 1 111 ? 28.216 -6.671 -5.556 1.00 94.25 111 PHE A O 1
ATOM 906 N N . LEU A 1 112 ? 26.403 -6.307 -6.843 1.00 97.06 112 LEU A N 1
ATOM 907 C CA . LEU A 1 112 ? 25.998 -5.069 -6.174 1.00 97.06 112 LEU A CA 1
ATOM 908 C C . LEU A 1 112 ? 25.522 -5.330 -4.749 1.00 97.06 112 LEU A C 1
ATOM 910 O O . LEU A 1 112 ? 25.726 -4.478 -3.894 1.00 97.06 112 LEU A O 1
ATOM 914 N N . LEU A 1 113 ? 24.931 -6.495 -4.465 1.00 95.56 113 LEU A N 1
ATOM 915 C CA . LEU A 1 113 ? 24.493 -6.846 -3.110 1.00 95.56 113 LEU A CA 1
ATOM 916 C C . LEU A 1 113 ? 25.698 -6.986 -2.171 1.00 95.56 113 LEU A C 1
ATOM 918 O O . LEU A 1 113 ? 25.698 -6.449 -1.065 1.00 95.56 113 LEU A O 1
ATOM 922 N N . GLU A 1 114 ? 26.752 -7.661 -2.631 1.00 88.75 114 GLU A N 1
ATOM 923 C CA . GLU A 1 114 ? 27.996 -7.820 -1.871 1.00 88.75 114 GLU A CA 1
ATOM 924 C C . GLU A 1 114 ? 28.755 -6.490 -1.732 1.00 88.75 114 GLU A C 1
ATOM 926 O O . GLU A 1 114 ? 29.276 -6.187 -0.657 1.00 88.75 114 GLU A O 1
ATOM 931 N N . TRP A 1 115 ? 28.797 -5.674 -2.792 1.00 94.94 115 TRP A N 1
ATOM 932 C CA . TRP A 1 115 ? 29.376 -4.329 -2.734 1.00 94.94 115 TRP A CA 1
ATOM 933 C C . TRP A 1 115 ? 28.616 -3.426 -1.754 1.00 94.94 115 TRP A C 1
ATOM 935 O O . TRP A 1 115 ? 29.237 -2.806 -0.889 1.00 94.94 115 TRP A O 1
ATOM 945 N N . TYR A 1 116 ? 27.284 -3.408 -1.831 1.00 95.50 116 TYR A N 1
ATOM 946 C CA . TYR A 1 116 ? 26.428 -2.581 -0.986 1.00 95.50 116 TYR A CA 1
ATOM 947 C C . TYR A 1 116 ? 26.608 -2.902 0.492 1.00 95.50 116 TYR A C 1
ATOM 949 O O . TYR A 1 116 ? 26.726 -1.982 1.290 1.00 95.50 116 TYR A O 1
ATOM 957 N N . ARG A 1 117 ? 26.695 -4.187 0.868 1.00 91.38 117 ARG A N 1
ATOM 958 C CA . ARG A 1 117 ? 26.938 -4.580 2.267 1.00 91.38 117 ARG A CA 1
ATOM 959 C C . ARG A 1 117 ? 28.196 -3.930 2.837 1.00 91.38 117 ARG A C 1
ATOM 961 O O . ARG A 1 117 ? 28.172 -3.513 3.984 1.00 91.38 117 ARG A O 1
ATOM 968 N N . LYS A 1 118 ? 29.269 -3.829 2.046 1.00 91.06 118 LYS A N 1
ATOM 969 C CA . LYS A 1 118 ? 30.526 -3.191 2.469 1.00 91.06 118 LYS A CA 1
ATOM 970 C C . LYS A 1 118 ? 30.382 -1.676 2.503 1.00 91.06 118 LYS A C 1
ATOM 972 O O . LYS A 1 118 ? 30.672 -1.061 3.523 1.00 91.06 118 LYS A O 1
ATOM 977 N N . TRP A 1 119 ? 29.871 -1.100 1.417 1.00 92.56 119 TRP A N 1
ATOM 978 C CA . TRP A 1 119 ? 29.683 0.343 1.271 1.00 92.56 119 TRP A CA 1
ATOM 979 C C . TRP A 1 119 ? 28.745 0.931 2.336 1.00 92.56 119 TRP A C 1
ATOM 981 O O . TRP A 1 119 ? 29.021 1.988 2.889 1.00 92.56 119 TRP A O 1
ATOM 991 N N . ALA A 1 120 ? 27.661 0.230 2.675 1.00 88.69 120 ALA A N 1
ATOM 992 C CA . ALA A 1 120 ? 26.673 0.678 3.654 1.00 88.69 120 ALA A CA 1
ATOM 993 C C . ALA A 1 120 ? 27.168 0.594 5.105 1.00 88.69 120 ALA A C 1
ATOM 995 O O . ALA A 1 120 ? 26.596 1.256 5.968 1.00 88.69 120 ALA A O 1
ATOM 996 N N . THR A 1 121 ? 28.200 -0.215 5.371 1.00 83.81 121 THR A N 1
ATOM 997 C CA . THR A 1 121 ? 28.856 -0.326 6.686 1.00 83.81 121 THR A CA 1
ATOM 998 C C . THR A 1 121 ? 30.085 0.563 6.826 1.00 83.81 121 THR A C 1
ATOM 1000 O O . THR A 1 121 ? 30.591 0.716 7.935 1.00 83.81 121 THR A O 1
ATOM 1003 N N . ASP A 1 122 ? 30.575 1.138 5.726 1.00 72.50 122 ASP A N 1
ATOM 1004 C CA . ASP A 1 122 ? 31.750 2.007 5.713 1.00 72.50 122 ASP A CA 1
ATOM 1005 C C . ASP A 1 122 ? 31.351 3.426 6.150 1.00 72.50 122 ASP A C 1
ATOM 1007 O O . ASP A 1 122 ? 31.368 4.403 5.399 1.00 72.50 122 ASP A O 1
ATOM 1011 N N . THR A 1 123 ? 30.883 3.534 7.393 1.00 56.94 123 THR A N 1
ATOM 1012 C CA . THR A 1 123 ? 30.773 4.812 8.090 1.00 56.94 123 THR A CA 1
ATOM 1013 C C . THR A 1 123 ? 32.183 5.264 8.434 1.00 56.94 123 THR A C 1
ATOM 1015 O O . THR A 1 123 ? 32.773 4.794 9.409 1.00 56.94 123 THR A O 1
ATOM 1018 N N . GLY A 1 124 ? 32.717 6.181 7.625 1.00 49.19 124 GLY A N 1
ATOM 1019 C CA . GLY A 1 124 ? 33.871 6.988 7.998 1.00 49.19 124 GLY A CA 1
ATOM 1020 C C . GLY A 1 124 ? 33.683 7.510 9.422 1.00 49.19 124 GLY A C 1
ATOM 1021 O O . GLY A 1 124 ? 32.642 8.066 9.761 1.00 49.19 124 GLY A O 1
ATOM 1022 N N . SER A 1 125 ? 34.672 7.235 10.264 1.00 39.50 125 SER A N 1
ATOM 1023 C CA . SER A 1 125 ? 34.665 7.512 11.695 1.00 39.50 125 SER A CA 1
ATOM 1024 C C . SER A 1 125 ? 34.356 8.989 11.983 1.00 39.50 125 SER A C 1
ATOM 1026 O O . SER A 1 125 ? 35.219 9.852 11.835 1.00 39.50 125 SER A O 1
ATOM 1028 N N . SER A 1 126 ? 33.137 9.281 12.432 1.00 31.95 126 SER A N 1
ATOM 1029 C CA . SER A 1 126 ? 32.813 10.470 13.220 1.00 31.95 126 SER A CA 1
ATOM 1030 C C . SER A 1 126 ? 31.676 10.140 14.199 1.00 31.95 126 SER A C 1
ATOM 1032 O O . SER A 1 126 ? 30.586 9.708 13.838 1.00 31.95 126 SER A O 1
ATOM 1034 N N . SER A 1 127 ? 32.013 10.260 15.484 1.00 33.81 127 SER A N 1
ATOM 1035 C CA . SER A 1 127 ? 31.198 10.076 16.698 1.00 33.81 127 SER A CA 1
ATOM 1036 C C . SER A 1 127 ? 29.781 10.669 16.584 1.00 33.81 127 SER A C 1
ATOM 1038 O O . SER A 1 127 ? 29.650 11.781 16.087 1.00 33.81 127 SER A O 1
ATOM 1040 N N . ILE A 1 128 ? 28.701 10.041 17.080 1.00 32.28 128 ILE A N 1
ATOM 1041 C CA . ILE A 1 128 ? 28.355 9.884 18.511 1.00 32.28 128 ILE A CA 1
ATOM 1042 C C . ILE A 1 128 ? 27.406 8.670 18.741 1.00 32.28 128 ILE A C 1
ATOM 1044 O O . ILE A 1 128 ? 26.326 8.576 18.177 1.00 32.28 128 ILE A O 1
ATOM 1048 N N . SER A 1 129 ? 27.860 7.777 19.629 1.00 31.84 129 SER A N 1
ATOM 1049 C CA . SER A 1 129 ? 27.208 6.863 20.595 1.00 31.84 129 SER A CA 1
ATOM 1050 C C . SER A 1 129 ? 25.773 6.294 20.458 1.00 31.84 129 SER A C 1
ATOM 1052 O O . SER A 1 129 ? 24.797 6.975 20.741 1.00 31.84 129 SER A O 1
ATOM 1054 N N . ARG A 1 130 ? 25.774 4.942 20.395 1.00 32.62 130 ARG A N 1
ATOM 1055 C CA . ARG A 1 130 ? 24.936 3.904 21.070 1.00 32.62 130 ARG A CA 1
ATOM 1056 C C . ARG A 1 130 ? 23.446 3.804 20.675 1.00 32.62 130 ARG A C 1
ATOM 1058 O O . ARG A 1 130 ? 22.688 4.728 20.885 1.00 32.62 130 ARG A O 1
ATOM 1065 N N . GLY A 1 131 ? 22.921 2.653 20.250 1.00 25.86 131 GLY A N 1
ATOM 1066 C CA . GLY A 1 131 ? 23.488 1.310 20.188 1.00 25.86 131 GLY A CA 1
ATOM 1067 C C . GLY A 1 131 ? 22.461 0.266 19.731 1.00 25.86 131 GLY A C 1
ATOM 1068 O O . GLY A 1 131 ? 21.320 0.583 19.422 1.00 25.86 131 GLY A O 1
ATOM 1069 N N . VAL A 1 132 ? 22.919 -0.985 19.792 1.00 30.52 132 VAL A N 1
ATOM 1070 C CA . VAL A 1 132 ? 22.258 -2.263 19.473 1.00 30.52 132 VAL A CA 1
ATOM 1071 C C . VAL A 1 132 ? 22.487 -2.776 18.045 1.00 30.52 132 VAL A C 1
ATOM 1073 O O . VAL A 1 132 ? 21.831 -2.440 17.069 1.00 30.52 132 VAL A O 1
ATOM 1076 N N . CYS A 1 133 ? 23.486 -3.656 18.017 1.00 26.45 133 CYS A N 1
ATOM 1077 C CA . CYS A 1 133 ? 23.805 -4.684 17.043 1.00 26.45 133 CYS A CA 1
ATOM 1078 C C . CYS A 1 133 ? 22.620 -5.629 16.794 1.00 26.45 133 CYS A C 1
ATOM 1080 O O . CYS A 1 133 ? 22.004 -6.078 17.756 1.00 26.45 133 CYS A O 1
ATOM 1082 N N . LEU A 1 134 ? 22.418 -6.041 15.542 1.00 27.41 134 LEU A N 1
ATOM 1083 C CA . LEU A 1 134 ? 22.221 -7.455 15.216 1.00 27.41 134 LEU A CA 1
ATOM 1084 C C . LEU A 1 134 ? 22.732 -7.713 13.794 1.00 27.41 134 LEU A C 1
ATOM 1086 O O . LEU A 1 134 ? 22.226 -7.193 12.803 1.00 27.41 134 LEU A O 1
ATOM 1090 N N . ARG A 1 135 ? 23.823 -8.479 13.751 1.00 26.73 135 ARG A N 1
ATOM 1091 C CA . ARG A 1 135 ? 24.387 -9.124 12.567 1.00 26.73 135 ARG A CA 1
ATOM 1092 C C . ARG A 1 135 ? 23.400 -10.173 12.059 1.00 26.73 135 ARG A C 1
ATOM 1094 O O . ARG A 1 135 ? 22.826 -10.867 12.884 1.00 26.73 135 ARG A O 1
ATOM 1101 N N . GLU A 1 136 ? 23.344 -10.374 10.744 1.00 26.38 136 GLU A N 1
ATOM 1102 C CA . GLU A 1 136 ? 23.697 -11.668 10.139 1.00 26.38 136 GLU A CA 1
ATOM 1103 C C . GLU A 1 136 ? 23.789 -11.592 8.600 1.00 26.38 136 GLU A C 1
ATOM 1105 O O . GLU A 1 136 ? 22.953 -11.000 7.925 1.00 26.38 136 GLU A O 1
ATOM 1110 N N . ASN A 1 137 ? 24.838 -12.248 8.082 1.00 26.80 137 ASN A N 1
ATOM 1111 C CA . ASN A 1 137 ? 25.028 -12.777 6.721 1.00 26.80 137 ASN A CA 1
ATOM 1112 C C . ASN A 1 137 ? 25.636 -11.881 5.614 1.00 26.80 137 ASN A C 1
ATOM 1114 O O . ASN A 1 137 ? 25.002 -11.486 4.637 1.00 26.80 137 ASN A O 1
ATOM 1118 N N . ILE A 1 138 ? 26.961 -11.710 5.728 1.00 29.08 138 ILE A N 1
ATOM 1119 C CA . ILE A 1 138 ? 27.941 -11.582 4.626 1.00 29.08 138 ILE A CA 1
ATOM 1120 C C . ILE A 1 138 ? 28.329 -13.029 4.235 1.00 29.08 138 ILE A C 1
ATOM 1122 O O . ILE A 1 138 ? 28.567 -13.834 5.127 1.00 29.08 138 ILE A O 1
ATOM 1126 N N . MET A 1 139 ? 28.301 -13.490 2.983 1.00 23.38 139 MET A N 1
ATOM 1127 C CA . MET A 1 139 ? 29.396 -13.425 1.999 1.00 23.38 139 MET A CA 1
ATOM 1128 C C . MET A 1 139 ? 28.978 -14.250 0.777 1.00 23.38 139 MET A C 1
ATOM 1130 O O . MET A 1 139 ? 28.507 -15.368 0.973 1.00 23.38 139 MET A O 1
ATOM 1134 N N . THR A 1 140 ? 29.236 -13.779 -0.450 1.00 25.52 140 THR A N 1
ATOM 1135 C CA . THR A 1 140 ? 30.157 -14.451 -1.407 1.00 25.52 140 THR A CA 1
ATOM 1136 C C . THR A 1 140 ? 30.241 -13.745 -2.781 1.00 25.52 140 THR A C 1
ATOM 1138 O O . THR A 1 140 ? 29.247 -13.555 -3.465 1.00 25.52 140 THR A O 1
ATOM 1141 N N . LEU A 1 141 ? 31.492 -13.467 -3.192 1.00 25.75 141 LEU A N 1
ATOM 1142 C CA . LEU A 1 141 ? 32.062 -13.561 -4.559 1.00 25.75 141 LEU A CA 1
ATOM 1143 C C . LEU A 1 141 ? 31.797 -12.469 -5.631 1.00 25.75 141 LEU A C 1
ATOM 1145 O O . LEU A 1 141 ? 30.966 -12.585 -6.517 1.00 25.75 141 LEU A O 1
ATOM 1149 N N . SER A 1 142 ? 32.642 -11.432 -5.584 1.00 25.00 142 SER A N 1
ATOM 1150 C CA . SER A 1 142 ? 33.671 -11.014 -6.573 1.00 25.00 142 SER A CA 1
ATOM 1151 C C . SER A 1 142 ? 33.589 -11.374 -8.089 1.00 25.00 142 SER A C 1
ATOM 1153 O O . SER A 1 142 ? 33.675 -12.543 -8.450 1.00 25.00 142 SER A O 1
ATOM 1155 N N . ARG A 1 143 ? 33.746 -10.306 -8.913 1.00 25.56 143 ARG A N 1
ATOM 1156 C CA . ARG A 1 143 ? 34.445 -10.147 -10.232 1.00 25.56 143 ARG A CA 1
ATOM 1157 C C . ARG A 1 143 ? 33.655 -10.285 -11.561 1.00 25.56 143 ARG A C 1
ATOM 1159 O O . ARG A 1 143 ? 33.452 -11.393 -12.031 1.00 25.56 143 ARG A O 1
ATOM 1166 N N . HIS A 1 144 ? 33.381 -9.159 -12.254 1.00 25.86 144 HIS A N 1
ATOM 1167 C CA . HIS A 1 144 ? 34.071 -8.692 -13.494 1.00 25.86 144 HIS A CA 1
ATOM 1168 C C . HIS A 1 144 ? 33.284 -7.643 -14.348 1.00 25.86 144 HIS A C 1
ATOM 1170 O O . HIS A 1 144 ? 32.133 -7.840 -14.703 1.00 25.86 144 HIS A O 1
ATOM 1176 N N . ARG A 1 145 ? 33.997 -6.542 -14.667 1.00 24.52 145 ARG A N 1
ATOM 1177 C CA . ARG A 1 145 ? 33.914 -5.473 -15.710 1.00 24.52 145 ARG A CA 1
ATOM 1178 C C . ARG A 1 145 ? 32.839 -5.456 -16.839 1.00 24.52 145 ARG A C 1
ATOM 1180 O O . ARG A 1 145 ? 32.851 -6.312 -17.710 1.00 24.52 145 ARG A O 1
ATOM 1187 N N . ALA A 1 146 ? 32.091 -4.335 -16.862 1.00 26.64 146 ALA A N 1
ATOM 1188 C CA . ALA A 1 146 ? 31.966 -3.221 -17.850 1.00 26.64 146 ALA A CA 1
ATOM 1189 C C . ALA A 1 146 ? 31.702 -3.425 -19.369 1.00 26.64 146 ALA A C 1
ATOM 1191 O O . ALA A 1 146 ? 32.517 -4.054 -20.035 1.00 26.64 146 ALA A O 1
ATOM 1192 N N . ALA A 1 147 ? 30.686 -2.708 -19.911 1.00 28.38 147 ALA A N 1
ATOM 1193 C CA . ALA A 1 147 ? 30.725 -1.788 -21.090 1.00 28.38 147 ALA A CA 1
ATOM 1194 C C . ALA A 1 147 ? 29.304 -1.329 -21.577 1.00 28.38 147 ALA A C 1
ATOM 1196 O O . ALA A 1 147 ? 28.340 -2.017 -21.250 1.00 28.38 147 ALA A O 1
ATOM 1197 N N . PRO A 1 148 ? 29.149 -0.191 -22.311 1.00 32.53 148 PRO A N 1
ATOM 1198 C CA . PRO A 1 148 ? 27.982 0.723 -22.231 1.00 32.53 148 PRO A CA 1
ATOM 1199 C C . PRO A 1 148 ? 27.101 0.959 -23.500 1.00 32.53 148 PRO A C 1
ATOM 1201 O O . PRO A 1 148 ? 27.583 0.806 -24.613 1.00 32.53 148 PRO A O 1
ATOM 1204 N N . VAL A 1 149 ? 25.866 1.450 -23.228 1.00 34.75 149 VAL A N 1
ATOM 1205 C CA . VAL A 1 149 ? 25.072 2.606 -23.783 1.00 34.75 149 VAL A CA 1
ATOM 1206 C C . VAL A 1 149 ? 24.518 2.608 -25.228 1.00 34.75 149 VAL A C 1
ATOM 1208 O O . VAL A 1 149 ? 25.241 2.285 -26.156 1.00 34.75 149 VAL A O 1
ATOM 1211 N N . GLU A 1 150 ? 23.245 3.045 -25.382 1.00 29.19 150 GLU A N 1
ATOM 1212 C CA . GLU A 1 150 ? 22.714 4.161 -26.233 1.00 29.19 150 GLU A CA 1
ATOM 1213 C C . GLU A 1 150 ? 21.153 4.175 -26.238 1.00 29.19 150 GLU A C 1
ATOM 1215 O O . GLU A 1 150 ? 20.534 3.223 -25.767 1.00 29.19 150 GLU A O 1
ATOM 1220 N N . ASP A 1 151 ? 20.486 5.189 -26.805 1.00 32.34 151 ASP A N 1
ATOM 1221 C CA . ASP A 1 151 ? 19.780 6.335 -26.187 1.00 32.34 151 ASP A CA 1
ATOM 1222 C C . ASP A 1 151 ? 18.377 6.506 -26.846 1.00 32.34 151 ASP A C 1
ATOM 1224 O O . ASP A 1 151 ? 18.112 5.882 -27.874 1.00 32.34 151 ASP A O 1
ATOM 1228 N N . GLU A 1 152 ? 17.552 7.397 -26.270 1.00 35.69 152 GLU A N 1
ATOM 1229 C CA . GLU A 1 152 ? 16.426 8.180 -26.834 1.00 35.69 152 GLU A CA 1
ATOM 1230 C C . GLU A 1 152 ? 15.016 7.556 -26.975 1.00 35.69 152 GLU A C 1
ATOM 1232 O O . GLU A 1 152 ? 14.859 6.391 -27.317 1.00 35.69 152 GLU A O 1
ATOM 1237 N N . SER A 1 153 ? 13.881 8.267 -26.842 1.00 30.08 153 SER A N 1
ATOM 1238 C CA . SER A 1 153 ? 13.444 9.527 -26.199 1.00 30.08 153 SER A CA 1
ATOM 1239 C C . SER A 1 153 ? 11.904 9.636 -26.424 1.00 30.08 153 SER A C 1
ATOM 1241 O O . SER A 1 153 ? 11.403 9.207 -27.461 1.00 30.08 153 SER A O 1
ATOM 1243 N N . GLY A 1 154 ? 11.128 10.181 -25.461 1.00 31.77 154 GLY A N 1
ATOM 1244 C CA . GLY A 1 154 ? 9.749 10.699 -25.676 1.00 31.77 154 GLY A CA 1
ATOM 1245 C C . GLY A 1 154 ? 8.578 10.082 -24.871 1.00 31.77 154 GLY A C 1
ATOM 1246 O O . GLY A 1 154 ? 7.985 9.108 -25.317 1.00 31.77 154 GLY A O 1
ATOM 1247 N N . VAL A 1 155 ? 8.155 10.681 -23.736 1.00 35.47 155 VAL A N 1
ATOM 1248 C CA . VAL A 1 155 ? 6.864 10.369 -23.052 1.00 35.47 155 VAL A CA 1
ATOM 1249 C C . VAL A 1 155 ? 6.357 11.563 -22.215 1.00 35.47 155 VAL A C 1
ATOM 1251 O O . VAL A 1 155 ? 7.078 12.021 -21.329 1.00 35.47 155 VAL A O 1
ATOM 1254 N N . THR A 1 156 ? 5.110 12.024 -22.411 1.00 34.75 156 THR A N 1
ATOM 1255 C CA . THR A 1 156 ? 4.503 13.120 -21.610 1.00 34.75 156 THR A CA 1
ATOM 1256 C C . THR A 1 156 ? 3.084 12.884 -21.043 1.00 34.75 156 THR A C 1
ATOM 1258 O O . THR A 1 156 ? 2.630 13.725 -20.278 1.00 34.75 156 THR A O 1
ATOM 1261 N N . GLU A 1 157 ? 2.382 11.763 -21.273 1.00 31.33 157 GLU A N 1
ATOM 1262 C CA . GLU A 1 157 ? 0.927 11.691 -20.957 1.00 31.33 157 GLU A CA 1
ATOM 1263 C C . GLU A 1 157 ? 0.507 10.856 -19.711 1.00 31.33 157 GLU A C 1
ATOM 1265 O O . GLU A 1 157 ? -0.570 11.059 -19.159 1.00 31.33 157 GLU A O 1
ATOM 1270 N N . ALA A 1 158 ? 1.344 9.951 -19.184 1.00 35.09 158 ALA A N 1
ATOM 1271 C CA . ALA A 1 158 ? 0.918 8.951 -18.178 1.00 35.09 158 ALA A CA 1
ATOM 1272 C C . ALA A 1 158 ? 0.901 9.420 -16.699 1.00 35.09 158 ALA A C 1
ATOM 1274 O O . ALA A 1 158 ? 0.243 8.803 -15.858 1.00 35.09 158 ALA A O 1
ATOM 1275 N N . CYS A 1 159 ? 1.610 10.503 -16.364 1.00 25.89 159 CYS A N 1
ATOM 1276 C CA . CYS A 1 159 ? 1.888 10.920 -14.977 1.00 25.89 159 CYS A CA 1
ATOM 1277 C C . CYS A 1 159 ? 0.654 11.406 -14.189 1.00 25.89 159 CYS A C 1
ATOM 1279 O O . CYS A 1 159 ? 0.674 11.425 -12.961 1.00 25.89 159 CYS A O 1
ATOM 1281 N N . ALA A 1 160 ? -0.419 11.807 -14.874 1.00 23.39 160 ALA A N 1
ATOM 1282 C CA . ALA A 1 160 ? -1.579 12.424 -14.233 1.00 23.39 160 ALA A CA 1
ATOM 1283 C C . ALA A 1 160 ? -2.539 11.415 -13.568 1.00 23.39 160 ALA A C 1
ATOM 1285 O O . ALA A 1 160 ? -3.218 11.770 -12.609 1.00 23.39 160 ALA A O 1
ATOM 1286 N N . SER A 1 161 ? -2.590 10.160 -14.039 1.00 34.69 161 SER A N 1
ATOM 1287 C CA . SER A 1 161 ? -3.620 9.198 -13.599 1.00 34.69 161 SER A CA 1
ATOM 1288 C C . SER A 1 161 ? -3.311 8.486 -12.275 1.00 34.69 161 SER A C 1
ATOM 1290 O O . SER A 1 161 ? -4.223 8.161 -11.524 1.00 34.69 161 SER A O 1
ATOM 1292 N N . GLU A 1 162 ? -2.039 8.260 -11.932 1.00 35.25 162 GLU A N 1
ATOM 1293 C CA . GLU A 1 162 ? -1.684 7.514 -10.712 1.00 35.25 162 GLU A CA 1
ATOM 1294 C C . GLU A 1 162 ? -1.787 8.373 -9.441 1.00 35.25 162 GLU A C 1
ATOM 1296 O O . GLU A 1 162 ? -2.139 7.862 -8.376 1.00 35.25 162 GLU A O 1
ATOM 1301 N N . LEU A 1 163 ? -1.547 9.687 -9.548 1.00 27.98 163 LEU A N 1
ATOM 1302 C CA . LEU A 1 163 ? -1.659 10.622 -8.423 1.00 27.98 163 LEU A CA 1
ATOM 1303 C C . LEU A 1 163 ? -3.106 10.755 -7.913 1.00 27.98 163 LEU A C 1
ATOM 1305 O O . LEU A 1 163 ? -3.306 10.947 -6.713 1.00 27.98 163 LEU A O 1
ATOM 1309 N N . SER A 1 164 ? -4.103 10.626 -8.799 1.00 33.59 164 SER A N 1
ATOM 1310 C CA . SER A 1 164 ? -5.520 10.731 -8.427 1.00 33.59 164 SER A CA 1
ATOM 1311 C C . SER A 1 164 ? -5.953 9.544 -7.557 1.00 33.59 164 SER A C 1
ATOM 1313 O O . SER A 1 164 ? -6.509 9.736 -6.480 1.00 33.59 164 SER A O 1
ATOM 1315 N N . THR A 1 165 ? -5.562 8.322 -7.933 1.00 51.72 165 THR A N 1
ATOM 1316 C CA . THR A 1 165 ? -6.003 7.080 -7.267 1.00 51.72 165 THR A CA 1
ATOM 1317 C C . THR A 1 165 ? -5.569 6.942 -5.802 1.00 51.72 165 THR A C 1
ATOM 1319 O O . THR A 1 165 ? -6.265 6.326 -4.992 1.00 51.72 165 THR A O 1
ATOM 1322 N N . VAL A 1 166 ? -4.426 7.524 -5.424 1.00 51.25 166 VAL A N 1
ATOM 1323 C CA . VAL A 1 166 ? -3.936 7.525 -4.033 1.00 51.25 166 VAL A CA 1
ATOM 1324 C C . VAL A 1 166 ? -4.685 8.553 -3.179 1.00 51.25 166 VAL A C 1
ATOM 1326 O O . VAL A 1 166 ? -5.004 8.262 -2.023 1.00 51.25 166 VAL A O 1
ATOM 1329 N N . SER A 1 167 ? -4.992 9.729 -3.741 1.00 51.84 167 SER A N 1
ATOM 1330 C CA . SER A 1 167 ? -5.860 10.720 -3.089 1.00 51.84 167 SER A CA 1
ATOM 1331 C C . SER A 1 167 ? -7.248 10.124 -2.856 1.00 51.84 167 SER A C 1
ATOM 1333 O O . SER A 1 167 ? -7.739 10.125 -1.729 1.00 51.84 167 SER A O 1
ATOM 1335 N N . GLU A 1 168 ? -7.800 9.470 -3.881 1.00 68.12 168 GLU A N 1
ATOM 1336 C CA . GLU A 1 168 ? -9.104 8.803 -3.849 1.00 68.12 168 GLU A CA 1
ATOM 1337 C C . GLU A 1 168 ? -9.186 7.724 -2.759 1.00 68.12 168 GLU A C 1
ATOM 1339 O O . GLU A 1 168 ? -10.193 7.632 -2.062 1.00 68.12 168 GLU A O 1
ATOM 1344 N N . ALA A 1 169 ? -8.13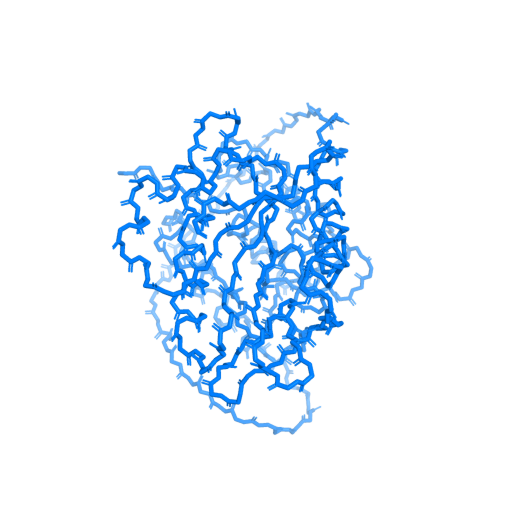1 6.929 -2.546 1.00 69.12 169 ALA A N 1
ATOM 1345 C CA . ALA A 1 169 ? -8.134 5.885 -1.518 1.00 69.12 169 ALA A CA 1
ATOM 1346 C C . ALA A 1 169 ? -8.159 6.449 -0.085 1.00 69.12 169 ALA A C 1
ATOM 1348 O O . ALA A 1 169 ? -8.857 5.917 0.783 1.00 69.12 169 ALA A O 1
ATOM 1349 N N . ARG A 1 170 ? -7.415 7.530 0.176 1.00 71.94 170 ARG A N 1
ATOM 1350 C CA . ARG A 1 170 ? -7.395 8.185 1.494 1.00 71.94 170 ARG A CA 1
ATOM 1351 C C . ARG A 1 170 ? -8.681 8.966 1.750 1.00 71.94 170 ARG A C 1
ATOM 1353 O O . ARG A 1 170 ? -9.221 8.922 2.854 1.00 71.94 170 ARG A O 1
ATOM 1360 N N . GLU A 1 171 ? -9.179 9.660 0.734 1.00 81.12 171 GLU A N 1
ATOM 1361 C CA . GLU A 1 171 ? -10.488 10.311 0.768 1.00 81.12 171 GLU A CA 1
ATOM 1362 C C . GLU A 1 171 ? -11.599 9.285 1.008 1.00 81.12 171 GLU A C 1
ATOM 1364 O O . GLU A 1 171 ? -12.496 9.519 1.822 1.00 81.12 171 GLU A O 1
ATOM 1369 N N . PHE A 1 172 ? -11.490 8.110 0.384 1.00 87.19 172 PHE A N 1
ATOM 1370 C CA . PHE A 1 172 ? -12.409 7.007 0.604 1.00 87.19 172 PHE A CA 1
ATOM 1371 C C . PHE A 1 172 ? -12.379 6.499 2.043 1.00 87.19 172 PHE A C 1
ATOM 1373 O O . PHE A 1 172 ? -13.444 6.274 2.601 1.00 87.19 172 PHE A O 1
ATOM 1380 N N . GLU A 1 173 ? -11.216 6.336 2.675 1.00 88.88 173 GLU A N 1
ATOM 1381 C CA . GLU A 1 173 ? -11.141 5.894 4.076 1.00 88.88 173 GLU A CA 1
ATOM 1382 C C . GLU A 1 173 ? -11.886 6.858 5.014 1.00 88.88 173 GLU A C 1
ATOM 1384 O O . GLU A 1 173 ? -12.686 6.431 5.852 1.00 88.88 173 GLU A O 1
ATOM 1389 N N . VAL A 1 174 ? -11.679 8.169 4.839 1.00 88.75 174 VAL A N 1
ATOM 1390 C CA . VAL A 1 174 ? -12.380 9.209 5.610 1.00 88.75 174 VAL A CA 1
ATOM 1391 C C . VAL A 1 174 ? -13.886 9.151 5.350 1.00 88.75 174 VAL A C 1
ATOM 1393 O O . VAL A 1 174 ? -14.685 9.180 6.291 1.00 88.75 174 VAL A O 1
ATOM 1396 N N . HIS A 1 175 ? -14.283 9.024 4.083 1.00 91.00 175 HIS A N 1
ATOM 1397 C CA . HIS A 1 175 ? -15.683 8.891 3.700 1.00 91.00 175 HIS A CA 1
ATOM 1398 C C . HIS A 1 175 ? -16.317 7.627 4.292 1.00 91.00 175 HIS A C 1
ATOM 1400 O O . HIS A 1 175 ? -17.411 7.687 4.854 1.00 91.00 175 HIS A O 1
ATOM 1406 N N . ALA A 1 176 ? -15.620 6.497 4.219 1.00 95.31 176 ALA A N 1
ATOM 1407 C CA . ALA A 1 176 ? -16.078 5.215 4.713 1.00 95.31 176 ALA A CA 1
ATOM 1408 C C . ALA A 1 176 ? -16.272 5.238 6.222 1.00 95.31 176 ALA A C 1
ATOM 1410 O O . ALA A 1 176 ? -17.331 4.840 6.697 1.00 95.31 176 ALA A O 1
ATOM 1411 N N . ARG A 1 177 ? -15.321 5.801 6.973 1.00 96.25 177 ARG A N 1
ATOM 1412 C CA . ARG A 1 177 ? -15.459 5.984 8.421 1.00 96.25 177 ARG A CA 1
ATOM 1413 C C . ARG A 1 177 ? -16.713 6.770 8.776 1.00 96.25 177 ARG A C 1
ATOM 1415 O O . ARG A 1 177 ? -17.469 6.335 9.641 1.00 96.25 177 ARG A O 1
ATOM 1422 N N . ARG A 1 178 ? -16.970 7.884 8.084 1.00 95.25 178 ARG A N 1
ATOM 1423 C CA . ARG A 1 178 ? -18.181 8.687 8.299 1.00 95.25 178 ARG A CA 1
ATOM 1424 C C . ARG A 1 178 ? -19.446 7.876 8.012 1.00 95.25 178 ARG A C 1
ATOM 1426 O O . ARG A 1 178 ? -20.317 7.789 8.869 1.00 95.25 178 ARG A O 1
ATOM 1433 N N . ARG A 1 179 ? -19.532 7.239 6.840 1.00 96.81 179 ARG A N 1
ATOM 1434 C CA . ARG A 1 179 ? -20.719 6.469 6.425 1.00 96.81 179 ARG A CA 1
ATOM 1435 C C . ARG A 1 179 ? -20.978 5.260 7.315 1.00 96.81 179 ARG A C 1
ATOM 1437 O O . ARG A 1 179 ? -22.128 4.981 7.630 1.00 96.81 179 ARG A O 1
ATOM 1444 N N . MET A 1 180 ? -19.931 4.567 7.748 1.00 97.94 180 MET A N 1
ATOM 1445 C CA . MET A 1 180 ? -20.072 3.443 8.670 1.00 97.94 180 MET A CA 1
ATOM 1446 C C . MET A 1 180 ? -20.422 3.916 10.085 1.00 97.94 180 MET A C 1
ATOM 1448 O O . MET A 1 180 ? -21.207 3.250 10.750 1.00 97.94 180 MET A O 1
ATOM 1452 N N . SER A 1 181 ? -19.927 5.079 10.524 1.00 97.81 181 SER A N 1
ATOM 1453 C CA . SER A 1 181 ? -20.352 5.678 11.799 1.00 97.81 181 SER A CA 1
ATOM 1454 C C . SER A 1 181 ? -21.845 6.014 11.788 1.00 97.81 181 SER A C 1
ATOM 1456 O O . SER A 1 181 ? -22.566 5.666 12.719 1.00 97.81 181 SER A O 1
ATOM 1458 N N . GLU A 1 182 ? -22.329 6.627 10.701 1.00 96.81 182 GLU A N 1
ATOM 1459 C CA . GLU A 1 182 ? -23.758 6.888 10.480 1.00 96.81 182 GLU A CA 1
ATOM 1460 C C . GLU A 1 182 ? -24.568 5.584 10.455 1.00 96.81 182 GLU A C 1
ATOM 1462 O O . GLU A 1 182 ? -25.603 5.486 11.109 1.00 96.81 182 GLU A O 1
ATOM 1467 N N . PHE A 1 183 ? -24.080 4.565 9.741 1.00 97.31 183 PHE A N 1
ATOM 1468 C CA . PHE A 1 183 ? -24.750 3.271 9.603 1.00 97.31 183 PHE A CA 1
ATOM 1469 C C . PHE A 1 183 ? -24.889 2.518 10.931 1.00 97.31 183 PHE A C 1
ATOM 1471 O O . PHE A 1 183 ? -25.936 1.931 11.196 1.00 97.31 183 PHE A O 1
ATOM 1478 N N . PHE A 1 184 ? -23.855 2.536 11.773 1.00 97.25 184 PHE A N 1
ATOM 1479 C CA . PHE A 1 184 ? -23.891 1.888 13.085 1.00 97.25 184 PHE A CA 1
ATOM 1480 C C . PHE A 1 184 ? -24.462 2.780 14.195 1.00 97.25 184 PHE A C 1
ATOM 1482 O O . PHE A 1 184 ? -24.681 2.292 15.302 1.00 97.25 184 PHE A O 1
ATOM 1489 N N . GLY A 1 185 ? -24.696 4.070 13.928 1.00 97.44 185 GLY A N 1
ATOM 1490 C CA . GLY A 1 185 ? -25.154 5.037 14.928 1.00 97.44 185 GLY A CA 1
ATOM 1491 C C . GLY A 1 185 ? -24.137 5.300 16.046 1.00 97.44 185 GLY A C 1
ATOM 1492 O O . GLY A 1 185 ? -24.519 5.723 17.134 1.00 97.44 185 GLY A O 1
ATOM 1493 N N . VAL A 1 186 ? -22.853 5.024 15.801 1.00 97.50 186 VAL A N 1
ATOM 1494 C CA . VAL A 1 186 ? -21.753 5.172 16.763 1.00 97.50 186 VAL A CA 1
ATOM 1495 C C . VAL A 1 186 ? -20.578 5.820 16.052 1.00 97.50 186 VAL A C 1
ATOM 1497 O O . VAL A 1 186 ? -20.233 5.432 14.941 1.00 97.50 186 VAL A O 1
ATOM 1500 N N . GLU A 1 187 ? -19.934 6.790 16.694 1.00 97.31 187 GLU A N 1
ATOM 1501 C CA . GLU A 1 187 ? -18.725 7.400 16.150 1.00 97.31 187 GLU A CA 1
ATOM 1502 C C . GLU A 1 187 ? -17.581 6.376 16.092 1.00 97.31 187 GLU A C 1
ATOM 1504 O O . GLU A 1 187 ? -17.196 5.796 17.110 1.00 97.31 187 GLU A O 1
ATOM 1509 N N . LEU A 1 188 ? -17.028 6.151 14.900 1.00 97.88 188 LEU A N 1
ATOM 1510 C CA . LEU A 1 188 ? -15.886 5.267 14.691 1.00 97.88 188 LEU A CA 1
ATOM 1511 C C . LEU A 1 188 ? -14.638 6.094 14.418 1.00 97.88 188 LEU A C 1
ATOM 1513 O O . LEU A 1 188 ? -14.647 6.982 13.569 1.00 97.88 188 LEU A O 1
ATOM 1517 N N . ASN A 1 189 ? -13.540 5.750 15.086 1.00 95.75 189 ASN A N 1
ATOM 1518 C CA . ASN A 1 189 ? -12.263 6.447 14.965 1.00 95.75 189 ASN A CA 1
ATOM 1519 C C . ASN A 1 189 ? -11.111 5.471 14.690 1.00 95.75 189 ASN A C 1
ATOM 1521 O O . ASN A 1 189 ? -11.207 4.299 15.055 1.00 95.75 189 ASN A O 1
ATOM 1525 N N . PRO A 1 190 ? -9.995 5.918 14.084 1.00 96.25 190 PRO A N 1
ATOM 1526 C CA . PRO A 1 190 ? -8.812 5.079 13.957 1.00 96.25 190 PRO A CA 1
ATOM 1527 C C . PRO A 1 190 ? -8.277 4.678 15.331 1.00 96.25 190 PRO A C 1
ATOM 1529 O O . PRO A 1 190 ? -7.992 5.546 16.158 1.00 96.25 190 PRO A O 1
ATOM 1532 N N . GLY A 1 191 ? -8.065 3.387 15.562 1.00 92.75 191 GLY A N 1
ATOM 1533 C CA . GLY A 1 191 ? -7.732 2.879 16.892 1.00 92.75 191 GLY A CA 1
ATOM 1534 C C . GLY A 1 191 ? -6.899 1.607 16.865 1.00 92.75 191 GLY A C 1
ATOM 1535 O O . GLY A 1 191 ? -6.765 0.952 15.837 1.00 92.75 191 GLY A O 1
ATOM 1536 N N . THR A 1 192 ? -6.309 1.263 18.003 1.00 90.88 192 THR A N 1
ATOM 1537 C CA . THR A 1 192 ? -5.577 0.007 18.201 1.00 90.88 192 THR A CA 1
ATOM 1538 C C . THR A 1 192 ? -6.366 -0.931 19.109 1.00 90.88 192 THR A C 1
ATOM 1540 O O . THR A 1 192 ? -7.239 -0.503 19.873 1.00 90.88 192 THR A O 1
ATOM 1543 N N . TYR A 1 193 ? -6.044 -2.220 19.032 1.00 87.94 193 TYR A N 1
ATOM 1544 C CA . TYR A 1 193 ? -6.609 -3.261 19.884 1.00 87.94 193 TYR A CA 1
ATOM 1545 C C . TYR A 1 193 ? -5.456 -3.956 20.627 1.00 87.94 193 TYR A C 1
ATOM 1547 O O . TYR A 1 193 ? -4.410 -4.208 20.037 1.00 87.94 193 TYR A O 1
ATOM 1555 N N . SER A 1 194 ? -5.592 -4.193 21.935 1.00 79.75 194 SER A N 1
ATOM 1556 C CA . SER A 1 194 ? -4.457 -4.393 22.861 1.00 79.75 194 SER A CA 1
ATOM 1557 C C . SER A 1 194 ? -3.513 -5.553 22.524 1.00 79.75 194 SER A C 1
ATOM 1559 O O . SER A 1 194 ? -2.335 -5.486 22.853 1.00 79.75 194 SER A O 1
ATOM 1561 N N . ASN A 1 195 ? -4.006 -6.604 21.871 1.00 84.19 195 ASN A N 1
ATOM 1562 C CA . ASN A 1 195 ? -3.246 -7.799 21.487 1.00 84.19 195 ASN A CA 1
ATOM 1563 C C . ASN A 1 195 ? -2.900 -7.852 19.989 1.00 84.19 195 ASN A C 1
ATOM 1565 O O . ASN A 1 195 ? -2.396 -8.872 19.522 1.00 84.19 195 ASN A O 1
ATOM 1569 N N . ILE A 1 196 ? -3.175 -6.790 19.229 1.00 90.56 196 ILE A N 1
ATOM 1570 C CA . ILE A 1 196 ? -2.942 -6.756 17.785 1.00 90.56 196 ILE A CA 1
ATOM 1571 C C . ILE A 1 196 ? -2.079 -5.535 17.450 1.00 90.56 196 ILE A C 1
ATOM 1573 O O . ILE A 1 196 ? -2.541 -4.405 17.622 1.00 90.56 196 ILE A O 1
ATOM 1577 N N . PRO A 1 197 ? -0.851 -5.716 16.923 1.00 89.38 197 PRO A N 1
ATOM 1578 C CA . PRO A 1 197 ? 0.046 -4.620 16.556 1.00 89.38 197 PRO A CA 1
ATOM 1579 C C . PRO A 1 197 ? -0.367 -3.975 15.217 1.00 89.38 197 PRO A C 1
ATOM 1581 O O . PRO A 1 197 ? 0.441 -3.795 14.311 1.00 89.38 197 PRO A O 1
ATOM 1584 N N . LYS A 1 198 ? -1.655 -3.640 15.082 1.00 89.88 198 LYS A N 1
ATOM 1585 C CA . LYS A 1 198 ? -2.258 -2.956 13.938 1.00 89.88 198 LYS A CA 1
ATOM 1586 C C . LYS A 1 198 ? -3.147 -1.822 14.438 1.00 89.88 198 LYS A C 1
ATOM 1588 O O . LYS A 1 198 ? -3.873 -1.957 15.423 1.00 89.88 198 LYS A O 1
ATOM 1593 N N . LYS A 1 199 ? -3.135 -0.718 13.695 1.00 92.44 199 LYS A N 1
ATOM 1594 C CA . LYS A 1 199 ? -4.160 0.321 13.786 1.00 92.44 199 LYS A CA 1
ATOM 1595 C C . LYS A 1 199 ? -5.281 0.014 12.790 1.00 92.44 199 LYS A C 1
ATOM 1597 O O . LYS A 1 199 ? -5.011 -0.190 11.608 1.00 92.44 199 LYS A O 1
ATOM 1602 N N . PHE A 1 200 ? -6.510 -0.081 13.272 1.00 96.31 200 PHE A N 1
ATOM 1603 C CA . PHE A 1 200 ? -7.724 -0.259 12.477 1.00 96.31 200 PHE A CA 1
ATOM 1604 C C . PHE A 1 200 ? -8.290 1.104 12.081 1.00 96.31 200 PHE A C 1
ATOM 1606 O O . PHE A 1 200 ? -8.182 2.062 12.854 1.00 96.31 200 PHE A O 1
ATOM 1613 N N . ASP A 1 201 ? -8.893 1.188 10.896 1.00 96.38 201 ASP A N 1
ATOM 1614 C CA . ASP A 1 201 ? -9.430 2.449 10.362 1.00 96.38 201 ASP A CA 1
ATOM 1615 C C . ASP A 1 201 ? -10.661 2.945 11.142 1.00 96.38 201 ASP A C 1
ATOM 1617 O O . ASP A 1 201 ? -10.945 4.151 11.164 1.00 96.38 201 ASP A O 1
ATOM 1621 N N . MET A 1 202 ? -11.402 2.014 11.754 1.00 97.94 202 MET A N 1
ATOM 1622 C CA . MET A 1 202 ? -12.681 2.242 12.424 1.00 97.94 202 MET A CA 1
ATOM 1623 C C . MET A 1 202 ? -12.800 1.391 13.691 1.00 97.94 202 MET A C 1
ATOM 1625 O O . MET A 1 202 ? -12.898 0.169 13.618 1.00 97.94 202 MET A O 1
ATOM 1629 N N . VAL A 1 203 ? -12.834 2.044 14.849 1.00 97.81 203 VAL A N 1
ATOM 1630 C CA . VAL A 1 203 ? -13.016 1.425 16.167 1.00 97.81 203 VAL A CA 1
ATOM 1631 C C . VAL A 1 203 ? -13.990 2.281 16.974 1.00 97.81 203 VAL A C 1
ATOM 1633 O O . VAL A 1 203 ? -13.821 3.502 17.039 1.00 97.81 203 VAL A O 1
ATOM 1636 N N . SER A 1 204 ? -15.006 1.665 17.579 1.00 98.25 204 SER A N 1
ATOM 1637 C CA . SER A 1 204 ? -15.903 2.359 18.511 1.00 98.25 204 SER A CA 1
ATOM 1638 C C . SER A 1 204 ? -15.208 2.647 19.853 1.00 98.25 204 SER A C 1
ATOM 1640 O O . SER A 1 204 ? -14.265 1.937 20.220 1.00 98.25 204 SER A O 1
ATOM 1642 N N . PRO A 1 205 ? -15.669 3.638 20.643 1.00 96.69 205 PRO A N 1
ATOM 1643 C CA . PRO A 1 205 ? -15.058 3.972 21.935 1.00 96.69 205 PRO A CA 1
ATOM 1644 C C . PRO A 1 205 ? -14.994 2.794 22.917 1.00 96.69 205 PRO A C 1
ATOM 1646 O O . PRO A 1 205 ? -14.012 2.630 23.638 1.00 96.69 205 PRO A O 1
ATOM 1649 N N . ASP A 1 206 ? -16.021 1.943 22.910 1.00 96.25 206 ASP A N 1
ATOM 1650 C CA . ASP A 1 206 ? -16.124 0.732 23.731 1.00 96.25 206 ASP A CA 1
ATOM 1651 C C . ASP A 1 206 ? -15.466 -0.505 23.088 1.00 96.25 206 ASP A C 1
ATOM 1653 O O . ASP A 1 206 ? -15.499 -1.592 23.663 1.00 96.25 206 ASP A O 1
ATOM 1657 N N . ARG A 1 207 ? -14.883 -0.354 21.889 1.00 95.69 207 ARG A N 1
ATOM 1658 C CA . ARG A 1 207 ? -14.286 -1.413 21.056 1.00 95.69 207 ARG A CA 1
ATOM 1659 C C . ARG A 1 207 ? -15.239 -2.559 20.695 1.00 95.69 207 ARG A C 1
ATOM 1661 O O . ARG A 1 207 ? -14.784 -3.620 20.262 1.00 95.69 207 ARG A O 1
ATOM 1668 N N . SER A 1 208 ? -16.551 -2.374 20.839 1.00 97.12 208 SER A N 1
ATOM 1669 C CA . SER A 1 208 ? -17.536 -3.384 20.442 1.00 97.12 208 SER A CA 1
ATOM 1670 C C . SER A 1 208 ? -17.711 -3.478 18.924 1.00 97.12 208 SER A C 1
ATOM 1672 O O . SER A 1 208 ? -18.131 -4.529 18.437 1.00 97.12 208 SER A O 1
ATOM 1674 N N . ILE A 1 209 ? -17.339 -2.429 18.184 1.00 98.38 209 ILE A N 1
ATOM 1675 C CA . ILE A 1 209 ? -17.362 -2.356 16.723 1.00 98.38 209 ILE A CA 1
ATOM 1676 C C . ILE A 1 209 ? -15.947 -2.075 16.214 1.00 98.38 209 ILE A C 1
ATOM 1678 O O . ILE A 1 209 ? -15.305 -1.114 16.643 1.00 98.38 209 ILE A O 1
ATOM 1682 N N . ILE A 1 210 ? -15.474 -2.896 15.277 1.00 98.12 210 ILE A N 1
ATOM 1683 C CA . ILE A 1 210 ? -14.165 -2.743 14.641 1.00 98.12 210 ILE A CA 1
ATOM 1684 C C . ILE A 1 210 ? -14.226 -3.066 13.150 1.00 98.12 210 ILE A C 1
ATOM 1686 O O . ILE A 1 210 ? -14.900 -4.007 12.727 1.00 98.12 210 ILE A O 1
ATOM 1690 N N . GLY A 1 211 ? -13.495 -2.307 12.344 1.00 98.00 211 GLY A N 1
ATOM 1691 C CA . GLY A 1 211 ? -13.377 -2.588 10.926 1.00 98.00 211 GLY A CA 1
ATOM 1692 C C . GLY A 1 211 ? -12.303 -1.790 10.208 1.00 98.00 211 GLY A C 1
ATOM 1693 O O . GLY A 1 211 ? -11.645 -0.915 10.774 1.00 98.00 211 GLY A O 1
ATOM 1694 N N . ASP A 1 212 ? -12.148 -2.108 8.930 1.00 98.00 212 ASP A N 1
ATOM 1695 C CA . ASP A 1 212 ? -11.199 -1.467 8.024 1.00 98.00 212 ASP A CA 1
ATOM 1696 C C . ASP A 1 212 ? -11.856 -1.142 6.676 1.00 98.00 212 ASP A C 1
ATOM 1698 O O . ASP A 1 212 ? -12.757 -1.850 6.212 1.00 98.00 212 ASP A O 1
ATOM 1702 N N . ALA A 1 213 ? -11.382 -0.076 6.033 1.00 96.31 213 ALA A N 1
ATOM 1703 C CA . ALA A 1 213 ? -11.830 0.366 4.720 1.00 96.31 213 ALA A CA 1
ATOM 1704 C C . ALA A 1 213 ? -10.826 -0.051 3.641 1.00 96.31 213 ALA A C 1
ATOM 1706 O O . ALA A 1 213 ? -9.613 -0.041 3.867 1.00 96.31 213 ALA A O 1
ATOM 1707 N N . LYS A 1 214 ? -11.310 -0.441 2.458 1.00 93.62 214 LYS A N 1
ATOM 1708 C CA . LYS A 1 214 ? -10.459 -0.861 1.336 1.00 93.62 214 LYS A CA 1
ATOM 1709 C C . LYS A 1 214 ? -10.984 -0.336 0.000 1.00 93.62 214 LYS A C 1
ATOM 1711 O O . LYS A 1 214 ? -12.099 -0.643 -0.407 1.00 93.62 214 LYS A O 1
ATOM 1716 N N . TYR A 1 215 ? -10.157 0.431 -0.707 1.00 90.50 215 TYR A N 1
ATOM 1717 C CA . TYR A 1 215 ? -10.492 1.003 -2.013 1.00 90.50 215 TYR A CA 1
ATOM 1718 C C . TYR A 1 215 ? -9.769 0.240 -3.123 1.00 90.50 215 TYR A C 1
ATOM 1720 O O . TYR A 1 215 ? -8.575 0.445 -3.358 1.00 90.50 215 TYR A O 1
ATOM 1728 N N . TYR A 1 216 ? -10.456 -0.703 -3.766 1.00 87.69 216 TYR A N 1
ATOM 1729 C CA . TYR A 1 216 ? -9.818 -1.678 -4.650 1.00 87.69 216 TYR A CA 1
ATOM 1730 C C . TYR A 1 216 ? -10.454 -1.727 -6.035 1.00 87.69 216 TYR A C 1
ATOM 1732 O O . TYR A 1 216 ? -11.658 -1.627 -6.192 1.00 87.69 216 TYR A O 1
ATOM 1740 N N . THR A 1 217 ? -9.607 -1.965 -7.032 1.00 83.38 217 THR A N 1
ATOM 1741 C CA . THR A 1 217 ? -9.960 -2.111 -8.449 1.00 83.38 217 THR A CA 1
ATOM 1742 C C . THR A 1 217 ? -9.373 -3.418 -8.959 1.00 83.38 217 THR A C 1
ATOM 1744 O O . THR A 1 217 ? -8.276 -3.804 -8.519 1.00 83.38 217 THR A O 1
ATOM 1747 N N . LEU A 1 218 ? -10.053 -4.051 -9.915 1.00 74.94 218 LEU A N 1
ATOM 1748 C CA . LEU A 1 218 ? -9.469 -5.112 -10.732 1.00 74.94 218 LEU A CA 1
ATOM 1749 C C . LEU A 1 218 ? -8.239 -4.616 -11.511 1.00 74.94 218 LEU A C 1
ATOM 1751 O O . LEU A 1 218 ? -8.144 -3.453 -11.910 1.00 74.94 218 LEU A O 1
ATOM 1755 N N . VAL A 1 219 ? -7.294 -5.517 -11.769 1.00 69.31 219 VAL A N 1
ATOM 1756 C CA . VAL A 1 219 ? -6.130 -5.258 -12.623 1.00 69.31 219 VAL A CA 1
ATOM 1757 C C . VAL A 1 219 ? -6.614 -5.128 -14.062 1.00 69.31 219 VAL A C 1
ATOM 1759 O O . VAL A 1 219 ? -7.238 -6.046 -14.597 1.00 69.31 219 VAL A O 1
ATOM 1762 N N . ARG A 1 220 ? -6.356 -3.967 -14.681 1.00 72.75 220 ARG A N 1
ATOM 1763 C CA . ARG A 1 220 ? -6.839 -3.621 -16.033 1.00 72.75 220 ARG A CA 1
ATOM 1764 C C . ARG A 1 220 ? -8.356 -3.834 -16.203 1.00 72.75 220 ARG A C 1
ATOM 1766 O O . ARG A 1 220 ? -8.816 -4.173 -17.287 1.00 72.75 220 ARG A O 1
ATOM 1773 N N . GLY A 1 221 ? -9.125 -3.694 -15.118 1.00 74.31 221 GLY A N 1
ATOM 1774 C CA . GLY A 1 221 ? -10.585 -3.841 -15.112 1.00 74.31 221 GLY A CA 1
ATOM 1775 C C . GLY A 1 221 ? -11.121 -5.271 -15.260 1.00 74.31 221 GLY A C 1
ATOM 1776 O O . GLY A 1 221 ? -12.340 -5.445 -15.245 1.00 74.31 221 GLY A O 1
ATOM 1777 N N . THR A 1 222 ? -10.252 -6.280 -15.393 1.00 68.25 222 THR A N 1
ATOM 1778 C CA . THR A 1 222 ? -10.657 -7.655 -15.741 1.00 68.25 222 THR A CA 1
ATOM 1779 C C . THR A 1 222 ? -10.043 -8.734 -14.858 1.00 68.25 222 THR A C 1
ATOM 1781 O O . THR A 1 222 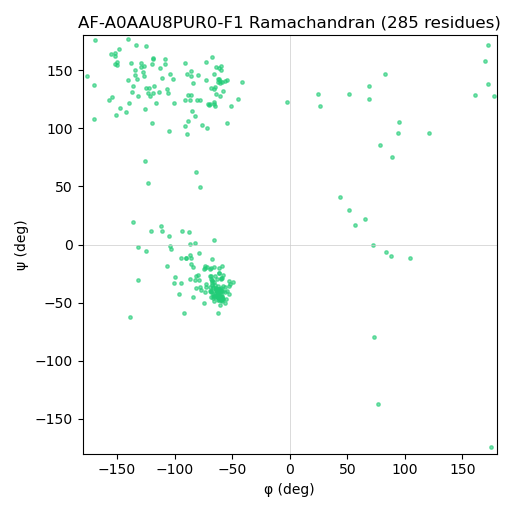? -10.673 -9.765 -14.641 1.00 68.25 222 THR A O 1
ATOM 1784 N N . GLN A 1 223 ? -8.836 -8.526 -14.330 1.00 71.31 223 GLN A N 1
ATOM 1785 C CA . GLN A 1 223 ? -8.120 -9.548 -13.572 1.00 71.31 223 GLN A CA 1
ATOM 1786 C C . GLN A 1 223 ? -8.149 -9.294 -12.070 1.00 71.31 223 GLN A C 1
ATOM 1788 O O . GLN A 1 223 ? -8.095 -8.160 -11.594 1.00 71.31 223 GLN A O 1
ATOM 1793 N N . ILE A 1 224 ? -8.175 -1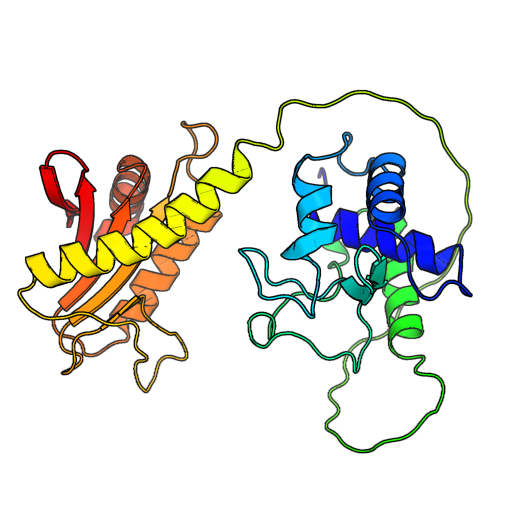0.382 -11.307 1.00 74.50 224 ILE A N 1
ATOM 1794 C CA . ILE A 1 224 ? -8.102 -10.330 -9.851 1.00 74.50 224 ILE A CA 1
ATOM 1795 C C . ILE A 1 224 ? -6.749 -9.757 -9.427 1.00 74.50 224 ILE A C 1
ATOM 1797 O O . ILE A 1 224 ? -5.723 -10.264 -9.876 1.00 74.50 224 ILE A O 1
ATOM 1801 N N . PRO A 1 225 ? -6.719 -8.746 -8.544 1.00 75.50 225 PRO A N 1
ATOM 1802 C CA . PRO A 1 225 ? -5.486 -8.231 -7.966 1.00 75.50 225 PRO A CA 1
ATOM 1803 C C . PRO A 1 225 ? -4.971 -9.187 -6.874 1.00 75.50 225 PRO A C 1
ATOM 1805 O O . PRO A 1 225 ? -5.485 -9.144 -5.752 1.00 75.50 225 PRO A O 1
ATOM 1808 N N . PRO A 1 226 ? -3.937 -10.017 -7.131 1.00 72.44 226 PRO A N 1
ATOM 1809 C CA . PRO A 1 226 ? -3.588 -11.118 -6.227 1.00 72.44 226 PRO A CA 1
ATOM 1810 C C . PRO A 1 226 ? -3.117 -10.618 -4.858 1.00 72.44 226 PRO A C 1
ATOM 1812 O O . PRO A 1 226 ? -3.551 -11.120 -3.828 1.00 72.44 226 PRO A O 1
ATOM 1815 N N . ALA A 1 227 ? -2.304 -9.556 -4.839 1.00 73.00 227 ALA A N 1
ATOM 1816 C CA . ALA A 1 227 ? -1.836 -8.942 -3.598 1.00 73.00 227 ALA A CA 1
ATOM 1817 C C . ALA A 1 227 ? -2.993 -8.377 -2.754 1.00 73.00 227 ALA A C 1
ATOM 1819 O O . ALA A 1 227 ? -3.031 -8.589 -1.547 1.00 73.00 227 ALA A O 1
ATOM 1820 N N . LYS A 1 228 ? -3.971 -7.704 -3.381 1.00 78.88 228 LYS A N 1
ATOM 1821 C CA . LYS A 1 228 ? -5.138 -7.149 -2.671 1.00 78.88 228 LYS A CA 1
ATOM 1822 C C . LYS A 1 228 ? -6.023 -8.265 -2.106 1.00 78.88 228 LYS A C 1
ATOM 1824 O O . LYS A 1 228 ? -6.529 -8.127 -1.001 1.00 78.88 228 LYS A O 1
ATOM 1829 N N . PHE A 1 229 ? -6.157 -9.384 -2.819 1.00 86.00 229 PHE A N 1
ATOM 1830 C CA . PHE A 1 229 ? -6.876 -10.565 -2.331 1.00 86.00 229 PHE A CA 1
ATOM 1831 C C . PHE A 1 229 ? -6.238 -11.161 -1.074 1.00 86.00 229 PHE A C 1
ATOM 1833 O O . PHE A 1 229 ? -6.949 -11.441 -0.110 1.00 86.00 229 PHE A O 1
ATOM 1840 N N . SER A 1 230 ? -4.911 -11.298 -1.052 1.00 85.75 230 SER A N 1
ATOM 1841 C CA . SER A 1 230 ? -4.197 -11.757 0.145 1.00 85.75 230 SER A CA 1
ATOM 1842 C C . SER A 1 230 ? -4.370 -10.797 1.324 1.00 85.75 230 SER A C 1
ATOM 1844 O O . SER A 1 230 ? -4.556 -11.248 2.451 1.00 85.75 230 SER A O 1
ATOM 1846 N N . ILE A 1 231 ? -4.381 -9.483 1.067 1.00 89.00 231 ILE A N 1
ATOM 1847 C CA . ILE A 1 231 ? -4.598 -8.464 2.107 1.00 89.00 231 ILE A CA 1
ATOM 1848 C C . ILE A 1 231 ? -6.002 -8.578 2.720 1.00 89.00 231 ILE A C 1
ATOM 1850 O O . ILE A 1 231 ? -6.143 -8.402 3.930 1.00 89.00 231 ILE A O 1
ATOM 1854 N N . ILE A 1 232 ? -7.038 -8.901 1.934 1.00 93.88 232 ILE A N 1
ATOM 1855 C CA . ILE A 1 232 ? -8.382 -9.156 2.485 1.00 93.88 232 ILE A CA 1
ATOM 1856 C C . ILE A 1 232 ? -8.320 -10.315 3.485 1.00 93.88 232 ILE A C 1
ATOM 1858 O O . ILE A 1 232 ? -8.823 -10.178 4.598 1.00 93.88 232 ILE A O 1
ATOM 1862 N N . SER A 1 233 ? -7.656 -11.417 3.130 1.00 95.38 233 SER A N 1
ATOM 1863 C CA . SER A 1 233 ? -7.512 -12.582 4.012 1.00 95.38 233 SER A CA 1
ATOM 1864 C C . SER A 1 233 ? -6.767 -12.251 5.307 1.00 95.38 233 SER A C 1
ATOM 1866 O O . SER A 1 233 ? -7.193 -12.671 6.381 1.00 95.38 233 SER A O 1
ATOM 1868 N N . GLU A 1 234 ? -5.693 -11.463 5.225 1.00 94.38 234 GLU A N 1
ATOM 1869 C CA . GLU A 1 234 ? -4.967 -10.965 6.399 1.00 94.38 234 GLU A CA 1
ATOM 1870 C C . GLU A 1 234 ? -5.886 -10.157 7.325 1.00 94.38 234 GLU A C 1
ATOM 1872 O O . GLU A 1 234 ? -5.914 -10.388 8.533 1.00 94.38 234 GLU A O 1
ATOM 1877 N N . HIS A 1 235 ? -6.678 -9.239 6.768 1.00 96.31 235 HIS A N 1
ATOM 1878 C CA . HIS A 1 235 ? -7.567 -8.396 7.564 1.00 96.31 235 HIS A CA 1
ATOM 1879 C C . HIS A 1 235 ? -8.708 -9.190 8.194 1.00 96.31 235 HIS A C 1
ATOM 1881 O O . HIS A 1 235 ? -9.026 -8.961 9.358 1.00 96.31 235 HIS A O 1
ATOM 1887 N N . VAL A 1 236 ? -9.296 -10.139 7.460 1.00 97.75 236 VAL A N 1
ATOM 1888 C CA . VAL A 1 236 ? -10.277 -11.073 8.024 1.00 97.75 236 VAL A CA 1
ATOM 1889 C C . VAL A 1 236 ? -9.662 -11.801 9.214 1.00 97.75 236 VAL A C 1
ATOM 1891 O O . VAL A 1 236 ? -10.236 -11.767 10.300 1.00 97.75 236 VAL A O 1
ATOM 1894 N N . TRP A 1 237 ? -8.469 -12.377 9.047 1.00 96.62 237 TRP A N 1
ATOM 1895 C CA . TRP A 1 237 ? -7.788 -13.097 10.121 1.00 96.62 237 TRP A CA 1
ATOM 1896 C C . TRP A 1 237 ? -7.538 -12.209 11.346 1.00 96.62 237 TRP A C 1
ATOM 1898 O O . TRP A 1 237 ? -7.859 -12.617 12.461 1.00 96.62 237 TRP A O 1
ATOM 1908 N N . LEU A 1 238 ? -7.027 -10.987 11.159 1.00 95.94 238 LEU A N 1
ATOM 1909 C CA . LEU A 1 238 ? -6.783 -10.042 12.255 1.00 95.94 238 LEU A CA 1
ATOM 1910 C C . LEU A 1 238 ? -8.076 -9.634 12.972 1.00 95.94 238 LEU A C 1
ATOM 1912 O O . LEU A 1 238 ? -8.116 -9.631 14.201 1.00 95.94 238 LEU A O 1
ATOM 1916 N N . LEU A 1 239 ? -9.142 -9.328 12.230 1.00 96.75 239 LEU A N 1
ATOM 1917 C CA . LEU A 1 239 ? -10.445 -8.982 12.802 1.00 96.75 239 LEU A CA 1
ATOM 1918 C C . LEU A 1 239 ? -11.020 -10.149 13.613 1.00 96.75 239 LEU A C 1
ATOM 1920 O O . LEU A 1 239 ? -11.546 -9.944 14.709 1.00 96.75 239 LEU A O 1
ATOM 1924 N N . GLU A 1 240 ? -10.866 -11.385 13.138 1.00 95.75 240 GLU A N 1
ATOM 1925 C CA . GLU A 1 240 ? -11.285 -12.580 13.872 1.00 95.75 240 GLU A CA 1
ATOM 1926 C C . GLU A 1 240 ? -10.547 -12.743 15.213 1.00 95.75 240 GLU A C 1
ATOM 1928 O O . GLU A 1 240 ? -11.130 -13.320 16.131 1.00 95.75 240 GLU A O 1
ATOM 1933 N N . LYS A 1 241 ? -9.335 -12.183 15.376 1.00 95.38 241 LYS A N 1
ATOM 1934 C CA . LYS A 1 241 ? -8.566 -12.189 16.644 1.00 95.38 241 LYS A CA 1
ATOM 1935 C C . LYS A 1 241 ? -8.963 -11.104 17.650 1.00 95.38 241 LYS A C 1
ATOM 1937 O O . LYS A 1 241 ? -8.352 -11.018 18.715 1.00 95.38 241 LYS A O 1
ATOM 1942 N N . THR A 1 242 ? -9.958 -10.285 17.326 1.00 94.75 242 THR A N 1
ATOM 1943 C CA . THR A 1 242 ? -10.555 -9.325 18.267 1.00 94.75 242 THR A CA 1
ATOM 1944 C C . THR A 1 242 ? -11.740 -9.949 19.006 1.00 94.75 242 THR A C 1
ATOM 1946 O O . THR A 1 242 ? -12.407 -10.842 18.475 1.00 94.75 242 THR A O 1
ATOM 1949 N N . ASP A 1 243 ? -12.069 -9.429 20.188 1.00 94.88 243 ASP A N 1
ATOM 1950 C CA . ASP A 1 243 ? -13.275 -9.821 20.940 1.00 94.88 243 ASP A CA 1
ATOM 1951 C C . ASP A 1 243 ? -14.470 -8.893 20.655 1.00 94.88 243 ASP A C 1
ATOM 1953 O O . ASP A 1 243 ? -15.491 -8.931 21.342 1.00 94.88 243 ASP A O 1
ATOM 1957 N N . SER A 1 244 ? -14.357 -8.036 19.635 1.00 95.88 244 SER A N 1
ATOM 1958 C CA . SER A 1 244 ? -15.411 -7.109 19.229 1.00 95.88 244 SER A CA 1
ATOM 1959 C C . SER A 1 244 ? -16.666 -7.853 18.763 1.00 95.88 244 SER A C 1
ATOM 1961 O O . SER A 1 244 ? -16.591 -8.873 18.075 1.00 95.88 244 SER A O 1
ATOM 1963 N N . LYS A 1 245 ? -17.840 -7.311 19.101 1.00 97.38 245 LYS A N 1
ATOM 1964 C CA . LYS A 1 245 ? -19.149 -7.880 18.736 1.00 97.38 245 LYS A CA 1
ATOM 1965 C C . LYS A 1 245 ? -19.420 -7.764 17.239 1.00 97.38 245 LYS A C 1
ATOM 1967 O O . LYS A 1 245 ? -19.974 -8.679 16.637 1.00 97.38 245 LYS A O 1
ATOM 1972 N N . ILE A 1 246 ? -19.047 -6.630 16.651 1.00 98.19 246 ILE A N 1
ATOM 1973 C CA . ILE A 1 246 ? -19.198 -6.348 15.227 1.00 98.19 246 ILE A CA 1
ATOM 1974 C C . ILE A 1 246 ? -17.806 -6.176 14.635 1.00 98.19 246 ILE A C 1
ATOM 1976 O O . ILE A 1 246 ? -17.044 -5.307 15.052 1.00 98.19 246 ILE A O 1
ATOM 1980 N N . LYS A 1 247 ? -17.497 -7.008 13.644 1.00 98.44 247 LYS A N 1
ATOM 1981 C CA . LYS A 1 247 ? -16.244 -6.996 12.890 1.00 98.44 247 LYS A CA 1
ATOM 1982 C C . LYS A 1 247 ? -16.596 -6.825 11.430 1.00 98.44 247 LYS A C 1
ATOM 1984 O O . LYS A 1 247 ? -17.465 -7.554 10.943 1.00 98.44 247 LYS A O 1
ATOM 1989 N N . PHE A 1 248 ? -15.969 -5.892 10.728 1.00 98.75 248 PHE A N 1
ATOM 1990 C CA . PHE A 1 248 ? -16.340 -5.664 9.339 1.00 98.75 248 PHE A CA 1
ATOM 1991 C C . PHE A 1 248 ? -15.211 -5.168 8.442 1.00 98.75 248 PHE A C 1
ATOM 1993 O O . PHE A 1 248 ? -14.248 -4.545 8.882 1.00 98.75 248 PHE A O 1
ATOM 2000 N N . LEU A 1 249 ? -15.380 -5.415 7.147 1.00 98.56 249 LEU A N 1
ATOM 2001 C CA . LEU A 1 249 ? -14.641 -4.757 6.080 1.00 98.56 249 LEU A CA 1
ATOM 2002 C C . LEU A 1 249 ? -15.614 -3.987 5.201 1.00 98.56 249 LEU A C 1
ATOM 2004 O O . LEU A 1 249 ? -16.671 -4.506 4.844 1.00 98.56 249 LEU A O 1
ATOM 2008 N N . VAL A 1 250 ? -15.250 -2.761 4.839 1.00 98.25 250 VAL A N 1
ATOM 2009 C CA . VAL A 1 250 ? -16.020 -1.939 3.902 1.00 98.25 250 VAL A CA 1
ATOM 2010 C C . VAL A 1 250 ? -15.185 -1.616 2.672 1.00 98.25 250 VAL A C 1
ATOM 2012 O O . VAL A 1 250 ? -14.037 -1.182 2.765 1.00 98.25 250 VAL A O 1
ATOM 2015 N N . PHE A 1 251 ? -15.770 -1.845 1.504 1.00 96.94 251 PHE A N 1
ATOM 2016 C CA . PHE A 1 251 ? -15.095 -1.732 0.222 1.00 96.94 251 PHE A CA 1
ATOM 2017 C C . PHE A 1 251 ? -15.642 -0.576 -0.607 1.00 96.94 251 PHE A C 1
ATOM 2019 O O . PHE A 1 251 ? -16.812 -0.216 -0.494 1.00 96.94 251 PHE A O 1
ATOM 2026 N N . GLY A 1 252 ? -14.791 -0.016 -1.459 1.00 92.25 252 GLY A N 1
ATOM 2027 C CA . GLY A 1 252 ? -15.166 0.981 -2.455 1.00 92.25 252 GLY A CA 1
ATOM 2028 C C . GLY A 1 252 ? -14.443 0.768 -3.777 1.00 92.25 252 GLY A C 1
ATOM 2029 O O . GLY A 1 252 ? -13.570 -0.098 -3.891 1.00 92.25 252 GLY A O 1
ATOM 2030 N N . ASN A 1 253 ? -14.794 1.611 -4.748 1.00 89.62 253 ASN A N 1
ATOM 2031 C CA . ASN A 1 253 ? -14.361 1.573 -6.145 1.00 89.62 253 ASN A CA 1
ATOM 2032 C C . ASN A 1 253 ? -15.004 0.442 -6.960 1.00 89.62 253 ASN A C 1
ATOM 2034 O O . ASN A 1 253 ? -15.969 0.684 -7.678 1.00 89.62 253 ASN A O 1
ATOM 2038 N N . ASP A 1 254 ? -14.516 -0.794 -6.833 1.00 90.06 254 ASP A N 1
ATOM 2039 C CA . ASP A 1 254 ? -14.964 -1.919 -7.659 1.00 90.06 254 ASP A CA 1
ATOM 2040 C C . ASP A 1 254 ? -15.557 -3.041 -6.800 1.00 90.06 254 ASP A C 1
ATOM 2042 O O . ASP A 1 254 ? -14.835 -3.811 -6.157 1.00 90.06 254 ASP A O 1
ATOM 2046 N N . ARG A 1 255 ? -16.892 -3.153 -6.811 1.00 92.75 255 ARG A N 1
ATOM 2047 C CA . ARG A 1 255 ? -17.647 -4.139 -6.016 1.00 92.75 255 ARG A CA 1
ATOM 2048 C C . ARG A 1 255 ? -17.308 -5.585 -6.369 1.00 92.75 255 ARG A C 1
ATOM 2050 O O . ARG A 1 255 ? -17.399 -6.459 -5.511 1.00 92.75 255 ARG A O 1
ATOM 2057 N N . ARG A 1 256 ? -16.830 -5.831 -7.590 1.00 91.75 256 ARG A N 1
ATOM 2058 C CA . ARG A 1 256 ? -16.482 -7.180 -8.053 1.00 91.75 256 ARG A CA 1
ATOM 2059 C C . ARG A 1 256 ? -15.310 -7.768 -7.271 1.00 91.75 256 ARG A C 1
ATOM 2061 O O . ARG A 1 256 ? -15.210 -8.981 -7.151 1.00 91.75 256 ARG A O 1
ATOM 2068 N N . VAL A 1 257 ? -14.423 -6.930 -6.721 1.00 92.62 257 VAL A N 1
ATOM 2069 C CA . VAL A 1 257 ? -13.260 -7.383 -5.939 1.00 92.62 257 VAL A CA 1
ATOM 2070 C C . VAL A 1 257 ? -13.690 -8.143 -4.673 1.00 92.62 257 VAL A C 1
ATOM 2072 O O . VAL A 1 257 ? -13.301 -9.305 -4.539 1.00 92.62 257 VAL A O 1
ATOM 2075 N N . PRO A 1 258 ? -14.468 -7.553 -3.740 1.00 95.56 258 PRO A N 1
ATOM 2076 C CA . PRO A 1 258 ? -14.940 -8.286 -2.568 1.00 95.56 258 PRO A CA 1
ATOM 2077 C C . PRO A 1 258 ? -15.935 -9.399 -2.918 1.00 95.56 258 PRO A C 1
ATOM 2079 O O . PRO A 1 258 ? -15.907 -10.431 -2.255 1.00 95.56 258 PRO A O 1
ATOM 2082 N N . GLU A 1 259 ? -16.769 -9.244 -3.952 1.00 95.56 259 GLU A N 1
ATOM 2083 C CA . GLU A 1 259 ? -17.696 -10.302 -4.395 1.00 95.56 259 GLU A CA 1
ATOM 2084 C C . GLU A 1 259 ? -16.947 -11.562 -4.851 1.00 95.56 259 GLU A C 1
ATOM 2086 O O . GLU A 1 259 ? -17.250 -12.664 -4.397 1.00 95.56 259 GLU A O 1
ATOM 2091 N N . GLU A 1 260 ? -15.916 -11.409 -5.682 1.00 94.38 260 GLU A N 1
ATOM 2092 C CA . GLU A 1 260 ? -15.095 -12.527 -6.153 1.00 94.38 260 GLU A CA 1
ATOM 2093 C C . GLU A 1 260 ? -14.267 -13.146 -5.012 1.00 94.38 260 GLU A C 1
ATOM 2095 O O . GLU A 1 260 ? -14.080 -14.364 -4.962 1.00 94.38 260 GLU A O 1
ATOM 2100 N N . TRP A 1 261 ? -13.801 -12.340 -4.049 1.00 95.88 261 TRP A N 1
ATOM 2101 C CA . TRP A 1 261 ? -13.137 -12.869 -2.854 1.00 95.88 261 TRP A CA 1
ATOM 2102 C C . TRP A 1 261 ? -14.104 -13.707 -2.005 1.00 95.88 261 TRP A C 1
ATOM 2104 O O . TRP A 1 261 ? -13.763 -14.822 -1.601 1.00 95.88 261 TRP A O 1
ATOM 2114 N N . LEU A 1 262 ? -15.328 -13.218 -1.782 1.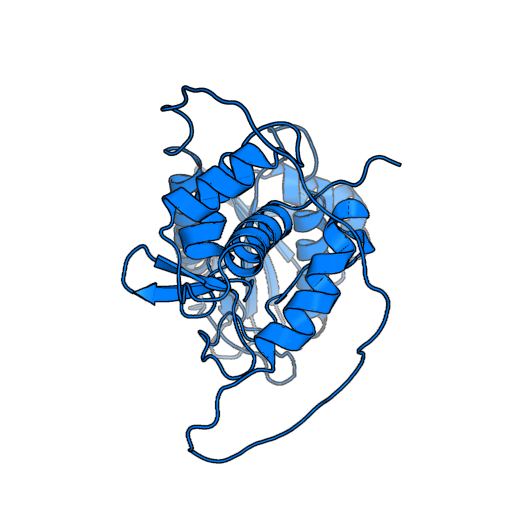00 97.25 262 LEU A N 1
ATOM 2115 C CA . LEU A 1 262 ? -16.374 -13.933 -1.046 1.00 97.25 262 LEU A CA 1
ATOM 2116 C C . LEU A 1 262 ? -16.809 -15.215 -1.764 1.00 97.25 262 LEU A C 1
ATOM 2118 O O . LEU A 1 262 ? -17.005 -16.232 -1.100 1.00 97.25 262 LEU A O 1
ATOM 2122 N N . ALA A 1 263 ? -16.899 -15.207 -3.094 1.00 96.44 263 ALA A N 1
ATOM 2123 C CA . ALA A 1 263 ? -17.218 -16.401 -3.873 1.00 96.44 263 ALA A CA 1
ATOM 2124 C C . ALA A 1 263 ? -16.189 -17.526 -3.654 1.00 96.44 263 ALA A C 1
ATOM 2126 O O . ALA A 1 263 ? -16.555 -18.696 -3.558 1.00 96.44 263 ALA A O 1
ATOM 2127 N N . ARG A 1 264 ? -14.903 -17.175 -3.518 1.00 94.38 264 ARG A N 1
ATOM 2128 C CA . ARG A 1 264 ? -13.813 -18.145 -3.318 1.00 94.38 264 ARG A CA 1
ATOM 2129 C C . ARG A 1 264 ? -13.629 -18.564 -1.866 1.00 94.38 264 ARG A C 1
ATOM 2131 O O . ARG A 1 264 ? -13.445 -19.746 -1.594 1.00 94.38 264 ARG A O 1
ATOM 2138 N N . TYR A 1 265 ? -13.651 -17.607 -0.941 1.00 95.31 265 TYR A N 1
ATOM 2139 C CA . TYR A 1 265 ? -13.197 -17.801 0.442 1.00 95.31 265 TYR A CA 1
ATOM 2140 C C . TYR A 1 265 ? -14.248 -17.444 1.491 1.00 95.31 265 TYR A C 1
ATOM 2142 O O . TYR A 1 265 ? -14.039 -17.687 2.676 1.00 95.31 265 TYR A O 1
ATOM 2150 N N . GLY A 1 266 ? -15.402 -16.907 1.093 1.00 95.88 266 GLY A N 1
ATOM 2151 C CA . GLY A 1 266 ? -16.437 -16.441 2.017 1.00 95.88 266 GLY A CA 1
ATOM 2152 C C . GLY A 1 266 ? -17.012 -17.538 2.916 1.00 95.88 266 GLY A C 1
ATOM 2153 O O . GLY A 1 266 ? -17.559 -17.225 3.971 1.00 95.88 266 GLY A O 1
ATOM 2154 N N . HIS A 1 267 ? -16.866 -18.810 2.540 1.00 96.62 267 HIS A N 1
ATOM 2155 C CA . HIS A 1 267 ? -17.232 -19.960 3.371 1.00 96.62 267 HIS A CA 1
ATOM 2156 C C . HIS A 1 267 ? -16.277 -20.187 4.559 1.00 96.62 267 HIS A C 1
ATOM 2158 O O . HIS A 1 267 ? -16.662 -20.848 5.516 1.00 96.62 267 HIS A O 1
ATOM 2164 N N . LEU A 1 268 ? -15.061 -19.629 4.519 1.00 95.69 268 LEU A N 1
ATOM 2165 C CA . LEU A 1 268 ? -14.079 -19.688 5.610 1.00 95.69 268 LEU A CA 1
ATOM 2166 C C . LEU A 1 268 ? -14.277 -18.571 6.643 1.00 95.69 268 LEU A C 1
ATOM 2168 O O . LEU A 1 268 ? -13.746 -18.655 7.744 1.00 95.69 268 LEU A O 1
ATOM 2172 N N . VAL A 1 269 ? -15.023 -17.520 6.290 1.00 95.62 269 VAL A N 1
ATOM 2173 C CA . VAL A 1 269 ? -15.256 -16.363 7.161 1.00 95.62 269 VAL A CA 1
ATOM 2174 C C . VAL A 1 269 ? -16.306 -16.694 8.211 1.00 95.62 269 VAL A C 1
ATOM 2176 O O . VAL A 1 269 ? -17.440 -17.036 7.860 1.00 95.62 269 VAL A O 1
ATOM 2179 N N . THR A 1 270 ? -15.955 -16.511 9.484 1.00 92.56 270 THR A N 1
ATOM 2180 C CA . THR A 1 270 ? -16.838 -16.862 10.604 1.00 92.56 270 THR A CA 1
ATOM 2181 C C . THR A 1 270 ? -17.722 -15.699 11.058 1.00 92.56 270 THR A C 1
ATOM 2183 O O . THR A 1 270 ? -18.945 -15.809 11.022 1.00 92.56 270 THR A O 1
ATOM 2186 N N . ASN A 1 271 ? -17.131 -14.574 11.469 1.00 95.38 271 ASN A N 1
ATOM 2187 C CA . ASN A 1 271 ? -17.847 -13.464 12.117 1.00 95.38 271 ASN A CA 1
ATOM 2188 C C . ASN A 1 271 ? -17.459 -12.069 11.598 1.00 95.38 271 ASN A C 1
ATOM 2190 O O . ASN A 1 271 ? -17.722 -11.072 12.270 1.00 95.38 271 ASN A O 1
ATOM 2194 N N . VAL A 1 272 ? -16.868 -11.987 10.403 1.00 98.25 272 VAL A N 1
ATOM 2195 C CA . VAL A 1 272 ? -16.547 -10.715 9.740 1.00 98.25 272 VAL A CA 1
ATOM 2196 C C . VAL A 1 272 ? -17.594 -10.403 8.674 1.00 98.25 272 VAL A C 1
ATOM 2198 O O . VAL A 1 272 ? -17.807 -11.187 7.749 1.00 98.25 272 VAL A O 1
ATOM 2201 N N . GLN A 1 273 ? -18.241 -9.248 8.806 1.00 98.50 273 GLN A N 1
ATOM 2202 C CA . GLN A 1 273 ? -19.235 -8.742 7.861 1.00 98.50 273 GLN A CA 1
ATOM 2203 C C . GLN A 1 273 ? -18.559 -7.985 6.718 1.00 98.50 273 GLN A C 1
ATOM 2205 O O . GLN A 1 273 ? -17.556 -7.298 6.918 1.00 98.50 273 GLN A O 1
ATOM 2210 N N . PHE A 1 274 ? -19.113 -8.090 5.516 1.00 98.44 274 PHE A N 1
ATOM 2211 C CA . PHE A 1 274 ? -18.588 -7.404 4.337 1.00 98.44 274 PHE A CA 1
ATOM 2212 C C . PHE A 1 274 ? -19.594 -6.364 3.869 1.00 98.44 274 PHE A C 1
ATOM 2214 O O . PHE A 1 274 ? -20.771 -6.672 3.694 1.00 98.44 274 PHE A O 1
ATOM 2221 N N . PHE A 1 275 ? -19.124 -5.146 3.623 1.00 98.31 275 PHE A N 1
ATOM 2222 C CA . PHE A 1 275 ? -19.926 -4.037 3.125 1.00 98.31 275 PHE A CA 1
ATOM 2223 C C . PHE A 1 275 ? -19.309 -3.428 1.869 1.00 98.31 275 PHE A C 1
ATOM 2225 O O . PHE A 1 275 ? -18.095 -3.456 1.681 1.00 98.31 275 PHE A O 1
ATOM 2232 N N . PHE A 1 276 ? -20.133 -2.818 1.030 1.00 97.25 276 PHE A N 1
ATOM 2233 C CA . PHE A 1 276 ? -19.707 -1.995 -0.090 1.00 97.25 276 PHE A CA 1
ATOM 2234 C C . PHE A 1 276 ? -20.355 -0.617 0.009 1.00 97.25 276 PHE A C 1
ATOM 2236 O O . PHE A 1 276 ? -21.552 -0.512 0.272 1.00 97.25 276 PHE A O 1
ATOM 2243 N N . LEU A 1 277 ? -19.566 0.433 -0.197 1.00 93.69 277 LEU A N 1
ATOM 2244 C CA . LEU A 1 277 ? -20.061 1.799 -0.294 1.00 93.69 277 LEU A CA 1
ATOM 2245 C C . LEU A 1 277 ? -20.361 2.119 -1.747 1.00 93.69 277 LEU A C 1
ATOM 2247 O O . LEU A 1 277 ? -19.469 2.403 -2.546 1.00 93.69 277 LEU A O 1
ATOM 2251 N N . ASP A 1 278 ? -21.646 2.065 -2.059 1.00 84.12 278 ASP A N 1
ATOM 2252 C CA . ASP A 1 278 ? -22.190 2.452 -3.341 1.00 84.12 278 ASP A CA 1
ATOM 2253 C C . ASP A 1 278 ? -22.474 3.967 -3.332 1.00 84.12 278 ASP A C 1
ATOM 2255 O O . ASP A 1 278 ? -23.205 4.445 -2.457 1.00 84.12 278 ASP A O 1
ATOM 2259 N N . PRO A 1 279 ? -21.921 4.748 -4.278 1.00 72.12 279 PRO A N 1
ATOM 2260 C CA . PRO A 1 279 ? -22.164 6.189 -4.348 1.00 72.12 279 PRO A CA 1
ATOM 2261 C C . PRO A 1 279 ? -23.646 6.574 -4.479 1.00 72.12 279 PRO A C 1
ATOM 2263 O O . PRO A 1 279 ? -24.024 7.672 -4.080 1.00 72.12 279 PRO A O 1
ATOM 2266 N N . GLN A 1 280 ? -24.476 5.692 -5.038 1.00 71.00 280 GLN A N 1
ATOM 2267 C CA . GLN A 1 280 ? -25.903 5.912 -5.283 1.00 71.00 280 GLN A CA 1
ATOM 2268 C C . GLN A 1 280 ? -26.756 5.317 -4.159 1.00 71.00 280 GLN A C 1
ATOM 2270 O O . GLN A 1 280 ? -27.707 5.945 -3.700 1.00 71.00 280 GLN A O 1
ATOM 2275 N N . ASN A 1 281 ? -26.402 4.114 -3.702 1.00 74.44 281 ASN A N 1
ATOM 2276 C CA . ASN A 1 281 ? -27.234 3.311 -2.799 1.00 74.44 281 ASN A CA 1
ATOM 2277 C C . ASN A 1 281 ? -26.766 3.328 -1.331 1.00 74.44 281 ASN A C 1
ATOM 2279 O O . ASN A 1 281 ? -27.426 2.765 -0.459 1.00 74.44 281 ASN A O 1
ATOM 2283 N N . GLY A 1 282 ? -25.642 3.980 -1.025 1.00 87.31 282 GLY A N 1
ATOM 2284 C CA . GLY A 1 282 ? -25.098 4.060 0.327 1.00 87.31 282 GLY A CA 1
ATOM 2285 C C . GLY A 1 282 ? -24.394 2.775 0.768 1.00 87.31 282 GLY A C 1
ATOM 2286 O O . GLY A 1 282 ? -23.594 2.208 0.030 1.00 87.31 282 GLY A O 1
ATOM 2287 N N . VAL A 1 283 ? -24.622 2.349 2.014 1.00 95.00 283 VAL A N 1
ATOM 2288 C CA . VAL A 1 283 ? -23.965 1.163 2.589 1.00 95.00 283 VAL A CA 1
ATOM 2289 C C . VAL A 1 283 ? -24.742 -0.090 2.191 1.00 95.00 283 VAL A C 1
ATOM 2291 O O . VAL A 1 283 ? -25.875 -0.286 2.623 1.00 95.00 283 VAL A O 1
ATOM 2294 N N . LEU A 1 284 ? -24.115 -0.963 1.406 1.00 95.69 284 LEU A N 1
ATOM 2295 C CA . LEU A 1 284 ? -24.661 -2.258 1.004 1.00 95.69 284 LEU A CA 1
ATOM 2296 C C . LEU A 1 284 ? -23.960 -3.380 1.769 1.00 95.69 284 LEU A C 1
ATOM 2298 O O . LEU A 1 284 ? -22.734 -3.433 1.786 1.00 95.69 284 LEU A O 1
ATOM 2302 N N . LYS A 1 285 ? -24.712 -4.306 2.369 1.00 96.44 285 LYS A N 1
ATOM 2303 C CA . LYS A 1 285 ? -24.146 -5.499 3.015 1.00 96.44 285 LYS A CA 1
ATOM 2304 C C . LYS A 1 285 ? -23.998 -6.640 2.004 1.00 96.44 285 LYS A C 1
ATOM 2306 O O . LYS A 1 285 ? -24.957 -6.983 1.323 1.00 96.44 285 LYS A O 1
ATOM 2311 N N . LEU A 1 286 ? -22.804 -7.223 1.931 1.00 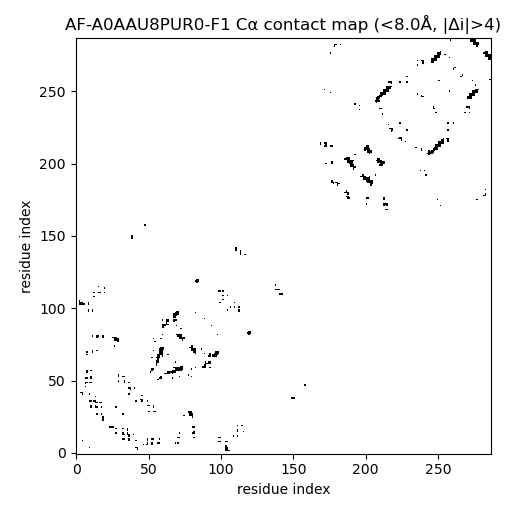95.44 286 LEU A N 1
ATOM 2312 C CA . LEU A 1 286 ? -22.443 -8.340 1.051 1.00 95.44 286 LEU A CA 1
ATOM 2313 C C . LEU A 1 286 ? -22.442 -9.697 1.782 1.00 95.44 286 LEU A C 1
ATOM 2315 O O . LEU A 1 286 ? -22.754 -10.714 1.168 1.00 95.44 286 LEU A O 1
ATOM 2319 N N . LYS A 1 287 ? -22.080 -9.718 3.075 1.00 93.75 287 LYS A N 1
ATOM 2320 C CA . LYS A 1 287 ? -22.109 -10.893 3.970 1.00 93.75 287 LYS A CA 1
ATOM 2321 C C . LYS A 1 287 ? -22.313 -10.449 5.417 1.00 93.75 287 LYS A C 1
ATOM 2323 O O . LYS A 1 287 ? -21.684 -9.442 5.812 1.00 93.75 287 LYS A O 1
#

Mean predicted aligned error: 17.16 Å

Organism: Desulfofundulus kuznetsovii (strain DSM 6115 / VKM B-1805 / 17) (NCBI:txid760568)

Foldseek 3Di:
DDQDADLLQLLLLLQLVVCVVVVPDPKDFLCSSQVSSQFVCQVVHRDPCNSCSSVAQQAFAHAPQPHLAVQWHDPDVRIIHGAAPPDHGDPNNPPHHRHDDCSNGDVVSVVSVLVCVVSRPPPDDDDDDDDDDDDDDDDDDDDDDDDGDDDDDDDDDDNPPPVVVSVVFVVQLVVVQVLVCVVVVFRFAFADDDPDPDTFSTAGPVRLAGEHEEEDAADVNPHAPVVVLVVVVVQLVRQVPDPHNAAEYEYEDDPVRVVVSCVPCVVVRDHYWYWYQDPVPGIHTPD

pLDDT: mean 82.6, std 23.22, range [23.38, 98.75]